Protein AF-A0A8J8K7Q1-F1 (afdb_monomer_lite)

Organism: NCBI:txid2735899

InterPro domains:
  IPR003367 Thrombospondin, type 3-like repeat [PF02412] (39-59)
  IPR003367 Thrombospondin, type 3-like repeat [PF02412] (100-116)
  IPR028974 TSP type-3 repeat [G3DSA:4.10.1080.10] (15-151)
  IPR028974 TSP type-3 repeat [SSF103647] (37-116)

Sequence (321 aa):
MKTHLSLLFLFTLIFCNSQQITDKDALKNCRKEFNKKTCLSDKDEDGVLHYLDQCPYDAGPIENNGCPWPDTDGDFLIDKDDACPIVAGPLENNGCPWPDTDNDGILDKDDACPTVVGLKDNNGCPDPRIKCLEITKSDSISFKNFKLKNNNLSKNYEGLADLIVQKISEEKDFGLIYIELFETEPSCYYQPSGSVLQCRSTLKSNKYDFLISKLFSKYTFENLKNNVLLPITTSKFNLASEEKMNNYLDMSKEQYIYFIKNYEGYKIQIKGSKTNKSSKSLKLNASFVEENPYDVILDLNNKKYNYKFVNNQWKLVITEK

Secondary structure (DSSP, 8-state):
---------------------S-HHHHHHHHHHS-HHHHTS-SSSSSS-TTT-SSTTS---GGGTTPPPP-SS-SSS-TTT-SSTTS---GGGTTPPPP-SS-SSS-TTT-SSTTS---GGGTTPPPHHHHHHHHHHHHHHHHHHHHHHTTTHHHHHHHHHHHHHHHHHH--S-SEEEEE----PPS-B--TTSS--B----HHHHHHHHHHHHHT-HHHHHHHHHHH-S-EEES------HHHHHHHH---HHHHHHHHHTEETTEEEE--S-------EEEEEEEEGGG-TTEEEEEETTEEEEEEEETTEEEE-----

Foldseek 3Di:
DDDDDDDDDDDDDPPPPPPDDPDPVLLVVVVVPDPNVQQQDQQCPQPAGNSQAPCSNDADHVVVSRHHADQQCPQPQGPVQAPCSNAADHVVVRRDHFDQQCPLPQGPVQAPCSPAADDPVRSRDHDLVVVLVVLAVVLLVLLVVVCVVCVPLLVLLLQVLVVVLVVVVPDDQAQEAEEEDDQDDAFWDDDPVPDHTDGDHCNLRLLSLLLCCSNCFPSSVVSNQVRVQHKYKYDQADQDDPVVCCSRNVHDPVRSVVQVVQADPRMRIDHGRDDDDHPDYFYWYWDADVSDSQWIWIATPNFTWTWGQDPSHTDTDDDDD

pLDDT: mean 87.49, std 15.04, range [36.56, 97.94]

Structure (mmCIF, N/CA/C/O backbone):
data_AF-A0A8J8K7Q1-F1
#
_entry.id   AF-A0A8J8K7Q1-F1
#
loop_
_atom_site.group_PDB
_atom_site.id
_atom_site.type_symbol
_atom_site.label_atom_id
_atom_site.label_alt_id
_atom_site.label_comp_id
_atom_site.label_asym_id
_atom_site.label_entity_id
_atom_site.label_seq_id
_atom_site.pdbx_PDB_ins_code
_atom_site.Cartn_x
_atom_site.Cartn_y
_atom_site.Cartn_z
_atom_site.occupancy
_atom_site.B_iso_or_equiv
_atom_site.auth_seq_id
_atom_site.auth_comp_id
_atom_site.auth_asym_id
_atom_site.auth_atom_id
_atom_site.pdbx_PDB_model_num
ATOM 1 N N . MET A 1 1 ? 95.261 -30.400 -85.394 1.00 36.56 1 MET A N 1
ATOM 2 C CA . MET A 1 1 ? 94.353 -30.353 -86.567 1.00 36.56 1 MET A CA 1
ATOM 3 C C . MET A 1 1 ? 92.936 -30.252 -86.020 1.00 36.56 1 MET A C 1
ATOM 5 O O . MET A 1 1 ? 92.588 -31.100 -85.219 1.00 36.56 1 MET A O 1
ATOM 9 N N . LYS A 1 2 ? 92.267 -29.089 -86.120 1.00 39.56 2 LYS A N 1
ATOM 10 C CA . LYS A 1 2 ? 91.250 -28.766 -87.157 1.00 39.56 2 LYS A CA 1
ATOM 11 C C . LYS A 1 2 ? 90.173 -29.877 -87.219 1.00 39.56 2 LYS A C 1
ATOM 13 O O . LYS A 1 2 ? 90.546 -31.012 -87.460 1.00 39.56 2 LYS A O 1
ATOM 18 N N . THR A 1 3 ? 88.869 -29.652 -87.020 1.00 41.19 3 THR A N 1
ATOM 19 C CA . THR A 1 3 ? 88.041 -28.486 -87.387 1.00 41.19 3 THR A CA 1
ATOM 20 C C . THR A 1 3 ? 86.569 -28.700 -86.977 1.00 41.19 3 THR A C 1
ATOM 22 O O . THR A 1 3 ? 86.115 -29.833 -87.053 1.00 41.19 3 THR A O 1
ATOM 25 N N . HIS A 1 4 ? 85.861 -27.581 -86.725 1.00 44.09 4 HIS A N 1
ATOM 26 C CA . HIS A 1 4 ? 84.418 -27.290 -86.944 1.00 44.09 4 HIS A CA 1
ATOM 27 C C . HIS A 1 4 ? 83.335 -28.079 -86.179 1.00 44.09 4 HIS A C 1
ATOM 29 O O . HIS A 1 4 ? 83.511 -29.247 -85.889 1.00 44.09 4 HIS A O 1
ATOM 35 N N . LEU A 1 5 ? 82.115 -27.588 -85.931 1.00 42.06 5 LEU A N 1
ATOM 36 C CA . LEU A 1 5 ? 81.412 -26.288 -85.883 1.00 42.06 5 LEU A CA 1
ATOM 37 C C . LEU A 1 5 ? 79.930 -26.678 -85.652 1.00 42.06 5 LEU A C 1
ATOM 39 O O . LEU A 1 5 ? 79.515 -27.714 -86.164 1.00 42.06 5 LEU A O 1
ATOM 43 N N . SER A 1 6 ? 79.142 -25.801 -85.015 1.00 41.97 6 SER A N 1
ATOM 44 C CA . SER A 1 6 ? 77.660 -25.791 -84.998 1.00 41.97 6 SER A CA 1
ATOM 45 C C . SER A 1 6 ? 76.951 -26.833 -84.117 1.00 41.97 6 SER A C 1
ATOM 47 O O . SER A 1 6 ? 77.378 -27.969 -84.021 1.00 41.97 6 SER A O 1
ATOM 49 N N . LEU A 1 7 ? 75.811 -26.563 -83.478 1.00 41.03 7 LEU A N 1
ATOM 50 C CA . LEU A 1 7 ? 75.042 -25.342 -83.227 1.00 41.03 7 LEU A CA 1
ATOM 51 C C . LEU A 1 7 ? 74.084 -25.687 -82.065 1.00 41.03 7 LEU A C 1
ATOM 53 O O . LEU A 1 7 ? 73.554 -26.795 -82.014 1.00 41.03 7 LEU A O 1
ATOM 57 N N . LEU A 1 8 ? 73.877 -24.743 -81.150 1.00 48.22 8 LEU A N 1
ATOM 58 C CA . LEU A 1 8 ? 72.920 -24.786 -80.041 1.00 48.22 8 LEU A CA 1
ATOM 59 C C . LEU A 1 8 ? 71.496 -25.115 -80.540 1.00 48.22 8 LEU A C 1
ATOM 61 O O . LEU A 1 8 ? 70.954 -24.373 -81.356 1.00 48.22 8 LEU A O 1
ATOM 65 N N . PHE A 1 9 ? 70.872 -26.173 -80.019 1.00 47.22 9 PHE A N 1
ATOM 66 C CA . PHE A 1 9 ? 69.447 -26.467 -80.217 1.00 47.22 9 PHE A CA 1
ATOM 67 C C . PHE A 1 9 ? 68.867 -27.085 -78.940 1.00 47.22 9 PHE A C 1
ATOM 69 O O . PHE A 1 9 ? 68.842 -28.301 -78.788 1.00 47.22 9 PHE A O 1
ATOM 76 N N . LEU A 1 10 ? 68.425 -26.245 -78.000 1.00 52.19 10 LEU A N 1
ATOM 77 C CA . LEU A 1 10 ? 67.413 -26.620 -77.009 1.00 52.19 10 LEU A CA 1
ATOM 78 C C . LEU A 1 10 ? 66.885 -25.353 -76.324 1.00 52.19 10 LEU A C 1
ATOM 80 O O . LEU A 1 10 ? 67.548 -24.819 -75.450 1.00 52.19 10 LEU A O 1
ATOM 84 N N . PHE A 1 11 ? 65.736 -24.846 -76.770 1.00 48.22 11 PHE A N 1
ATOM 85 C CA . PHE A 1 11 ? 64.691 -24.248 -75.924 1.00 48.22 11 PHE A CA 1
ATOM 86 C C . PHE A 1 11 ? 63.491 -23.932 -76.823 1.00 48.22 11 PHE A C 1
ATOM 88 O O 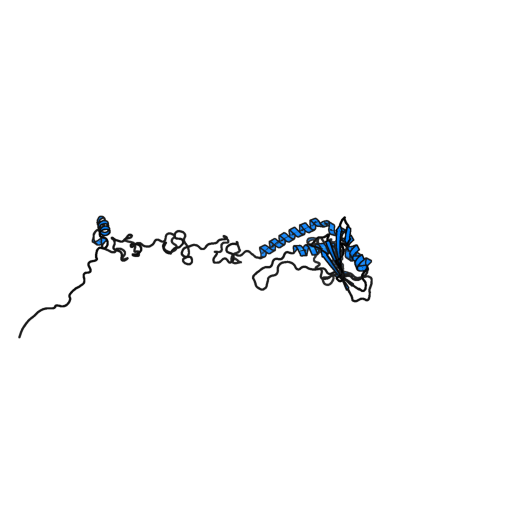. PHE A 1 11 ? 63.313 -22.838 -77.353 1.00 48.22 11 PHE A O 1
ATOM 95 N N . THR A 1 12 ? 62.702 -24.970 -77.071 1.00 50.72 12 THR A N 1
ATOM 96 C CA . THR A 1 12 ? 61.401 -24.889 -77.724 1.00 50.72 12 THR A CA 1
ATOM 97 C C . THR A 1 12 ? 60.341 -24.397 -76.741 1.00 50.72 12 THR A C 1
ATOM 99 O O . THR A 1 12 ? 60.243 -24.919 -75.635 1.00 50.72 12 THR A O 1
ATOM 102 N N . LEU A 1 13 ? 59.496 -23.490 -77.244 1.00 46.16 13 LEU A N 1
ATOM 103 C CA . LEU A 1 13 ? 58.108 -23.233 -76.837 1.00 46.16 13 LEU A CA 1
ATOM 104 C C . LEU A 1 13 ? 57.900 -22.428 -75.543 1.00 46.16 13 LEU A C 1
ATOM 106 O O . LEU A 1 13 ? 57.413 -22.923 -74.532 1.00 46.16 13 LEU A O 1
ATOM 110 N N . ILE A 1 14 ? 58.140 -21.118 -75.651 1.00 53.28 14 ILE A N 1
ATOM 111 C CA . ILE A 1 14 ? 57.355 -20.126 -74.907 1.00 53.28 14 ILE A CA 1
ATOM 112 C C . ILE A 1 14 ? 55.913 -20.239 -75.423 1.00 53.28 14 ILE A C 1
ATOM 114 O O . ILE A 1 14 ? 55.629 -19.883 -76.568 1.00 53.28 14 ILE A O 1
ATOM 118 N N . PHE A 1 15 ? 55.014 -20.770 -74.594 1.00 42.72 15 PHE A N 1
ATOM 119 C CA . PHE A 1 15 ? 53.573 -20.670 -74.801 1.00 42.72 15 PHE A CA 1
ATOM 120 C C . PHE A 1 15 ? 53.192 -19.187 -74.823 1.00 42.72 15 PHE A C 1
ATOM 122 O O . PHE A 1 15 ? 53.088 -18.536 -73.787 1.00 42.72 15 PHE A O 1
ATOM 129 N N . CYS A 1 16 ? 52.994 -18.635 -76.017 1.00 40.19 16 CYS A N 1
ATOM 130 C CA . CYS A 1 16 ? 52.274 -17.384 -76.175 1.00 40.19 16 CYS A CA 1
ATOM 131 C C . CYS A 1 16 ? 50.785 -17.726 -76.025 1.00 40.19 16 CYS A C 1
ATOM 133 O O . CYS A 1 16 ? 50.129 -18.101 -76.996 1.00 40.19 16 CYS A O 1
ATOM 135 N N . ASN A 1 17 ? 50.262 -17.685 -74.795 1.00 42.88 17 ASN A N 1
ATOM 136 C CA . ASN A 1 17 ? 48.819 -17.710 -74.577 1.00 42.88 17 ASN A CA 1
ATOM 137 C C . ASN A 1 17 ? 48.252 -16.411 -75.161 1.00 42.88 17 ASN A C 1
ATOM 139 O O . ASN A 1 17 ? 48.297 -15.356 -74.535 1.00 42.88 17 ASN A O 1
ATOM 143 N N . SER A 1 18 ? 47.760 -16.478 -76.397 1.00 52.19 18 SER A N 1
ATOM 144 C CA . SER A 1 18 ? 46.894 -15.443 -76.950 1.00 52.19 18 SER A CA 1
ATOM 145 C C . SER A 1 18 ? 45.673 -15.342 -76.038 1.00 52.19 18 SER A C 1
ATOM 147 O O . SER A 1 18 ? 44.879 -16.279 -76.008 1.00 52.19 18 SER A O 1
ATOM 149 N N . GLN A 1 19 ? 45.514 -14.233 -75.307 1.00 60.72 19 GLN A N 1
ATOM 150 C CA . GLN A 1 19 ? 44.284 -13.941 -74.565 1.00 60.72 19 GLN A CA 1
ATOM 151 C C . GLN A 1 19 ? 43.102 -14.057 -75.536 1.00 60.72 19 GLN A C 1
ATOM 153 O O . GLN A 1 19 ? 42.986 -13.298 -76.503 1.00 60.72 19 GLN A O 1
ATOM 158 N N . GLN A 1 20 ? 42.273 -15.081 -75.345 1.00 70.44 20 GLN A N 1
ATOM 159 C CA . GLN A 1 20 ? 41.091 -15.294 -76.163 1.00 70.44 20 GLN A CA 1
ATOM 160 C C . GLN A 1 20 ? 40.073 -14.214 -75.790 1.00 70.44 20 GLN A C 1
ATOM 162 O O . GLN A 1 20 ? 39.694 -14.099 -74.632 1.00 70.44 20 GLN A O 1
ATOM 167 N N . ILE A 1 21 ? 39.656 -13.403 -76.766 1.00 80.00 21 ILE A N 1
ATOM 168 C CA . ILE A 1 21 ? 38.605 -12.395 -76.571 1.00 80.00 21 ILE A CA 1
ATOM 169 C C . ILE A 1 21 ? 37.314 -13.138 -76.215 1.00 80.00 21 ILE A C 1
ATOM 171 O O . ILE A 1 21 ? 36.799 -13.893 -77.046 1.00 80.00 21 ILE A O 1
ATOM 175 N N . THR A 1 22 ? 36.832 -12.938 -74.992 1.00 80.62 22 THR A N 1
ATOM 176 C CA . THR A 1 22 ? 35.667 -13.632 -74.428 1.00 80.62 22 THR A CA 1
ATOM 177 C C . THR A 1 22 ? 34.355 -12.986 -74.870 1.00 80.62 22 THR A C 1
ATOM 179 O O . THR A 1 22 ? 33.425 -13.710 -75.214 1.00 80.62 22 THR A O 1
ATOM 182 N N . ASP A 1 23 ? 34.316 -11.654 -74.990 1.00 88.69 23 ASP A N 1
ATOM 183 C CA . ASP A 1 23 ? 33.169 -10.899 -75.510 1.00 88.69 23 ASP A CA 1
ATOM 184 C C . ASP A 1 23 ? 33.585 -9.988 -76.682 1.00 88.69 23 ASP A C 1
ATOM 186 O O . ASP A 1 23 ? 34.208 -8.932 -76.529 1.00 88.69 23 ASP A O 1
ATOM 190 N N . LYS A 1 24 ? 33.262 -10.422 -77.907 1.00 91.88 24 LYS A N 1
ATOM 191 C CA . LYS A 1 24 ? 33.609 -9.683 -79.132 1.00 91.88 24 LYS A CA 1
ATOM 192 C C . LYS A 1 24 ? 32.773 -8.417 -79.313 1.00 91.88 24 LYS A C 1
ATOM 194 O O . LYS A 1 24 ? 33.260 -7.482 -79.956 1.00 91.88 24 LYS A O 1
ATOM 199 N N . ASP A 1 25 ? 31.552 -8.383 -78.787 1.00 93.75 25 ASP A N 1
ATOM 200 C CA . ASP A 1 25 ? 30.635 -7.260 -78.958 1.00 93.75 25 ASP A CA 1
ATOM 201 C C . ASP A 1 25 ? 30.956 -6.141 -77.964 1.00 93.75 25 ASP A C 1
ATOM 203 O O . ASP A 1 25 ? 31.061 -4.983 -78.382 1.00 93.75 25 ASP A O 1
ATOM 207 N N . ALA A 1 26 ? 31.252 -6.476 -76.703 1.00 92.12 26 ALA A N 1
ATOM 208 C CA . ALA A 1 26 ? 31.777 -5.531 -75.716 1.00 92.12 26 ALA A CA 1
ATOM 209 C C . ALA A 1 26 ? 33.087 -4.889 -76.204 1.00 92.12 26 ALA A C 1
ATOM 211 O O . ALA A 1 26 ? 33.213 -3.662 -76.236 1.00 92.12 26 ALA A O 1
ATOM 212 N N . LEU A 1 27 ? 34.023 -5.690 -76.736 1.00 93.50 27 LEU A N 1
ATOM 213 C CA . LEU A 1 27 ? 35.268 -5.162 -77.303 1.00 93.50 27 LEU A CA 1
ATOM 214 C C . LEU A 1 27 ? 35.014 -4.257 -78.518 1.00 93.50 27 LEU A C 1
ATOM 216 O O . LEU A 1 27 ? 35.694 -3.243 -78.696 1.00 93.50 27 LEU A O 1
ATOM 220 N N . LYS A 1 28 ? 34.050 -4.603 -79.381 1.00 94.88 28 LYS A N 1
ATOM 221 C CA . LYS A 1 28 ? 33.661 -3.760 -80.520 1.00 94.88 28 LYS A CA 1
ATOM 222 C C . LYS A 1 28 ? 33.069 -2.430 -80.049 1.00 94.88 28 LYS A C 1
ATOM 224 O O . LYS A 1 28 ? 33.349 -1.415 -80.684 1.00 94.88 28 LYS A O 1
ATOM 229 N N . ASN A 1 29 ? 32.283 -2.431 -78.974 1.00 94.12 29 ASN A N 1
ATOM 230 C CA . ASN A 1 29 ? 31.696 -1.227 -78.392 1.00 94.12 29 ASN A CA 1
ATOM 231 C C . ASN A 1 29 ? 32.754 -0.343 -77.725 1.00 94.12 29 ASN A C 1
ATOM 233 O O . ASN A 1 29 ? 32.846 0.819 -78.104 1.00 94.12 29 ASN A O 1
ATOM 237 N N . CYS A 1 30 ? 33.628 -0.893 -76.875 1.00 93.88 30 CYS A N 1
ATOM 238 C CA . CYS A 1 30 ? 34.752 -0.147 -76.294 1.00 93.88 30 CYS A CA 1
ATOM 239 C C . CYS A 1 30 ? 35.606 0.528 -77.380 1.00 93.88 30 CYS A C 1
ATOM 241 O O . CYS A 1 30 ? 35.967 1.699 -77.282 1.00 93.88 30 CYS A O 1
ATOM 243 N N . ARG A 1 31 ? 35.863 -0.178 -78.492 1.00 94.94 31 ARG A N 1
ATOM 244 C CA . ARG A 1 31 ? 36.655 0.344 -79.617 1.00 94.94 31 ARG A CA 1
ATOM 245 C C . ARG A 1 31 ? 36.009 1.491 -80.401 1.00 94.94 31 ARG A C 1
ATOM 247 O O . ARG A 1 31 ? 36.674 2.047 -81.276 1.00 94.94 31 ARG A O 1
ATOM 254 N N . LYS A 1 32 ? 34.737 1.822 -80.147 1.00 96.38 32 LYS A N 1
ATOM 255 C CA . LYS A 1 32 ? 34.104 3.032 -80.697 1.00 96.38 32 LYS A CA 1
ATOM 256 C C . LYS A 1 32 ? 34.622 4.295 -80.009 1.00 96.38 32 LYS A C 1
ATOM 258 O O . LYS A 1 32 ? 34.660 5.339 -80.650 1.00 96.38 32 LYS A O 1
ATOM 263 N N . GLU A 1 33 ? 35.038 4.181 -78.751 1.00 95.44 33 GLU A N 1
ATOM 264 C CA . GLU A 1 33 ? 35.425 5.312 -77.902 1.00 95.44 33 GLU A CA 1
ATOM 265 C C . GLU A 1 33 ? 36.923 5.296 -77.563 1.00 95.44 33 GLU A C 1
ATOM 267 O O . GLU A 1 33 ? 37.564 6.344 -77.512 1.00 95.44 33 GLU A O 1
ATOM 272 N N . PHE A 1 34 ? 37.525 4.108 -77.436 1.00 95.44 34 PHE A N 1
ATOM 273 C CA . PHE A 1 34 ? 38.925 3.925 -77.054 1.00 95.44 34 PHE A CA 1
ATOM 274 C C . PHE A 1 34 ? 39.721 3.114 -78.089 1.00 95.44 34 PHE A C 1
ATOM 276 O O . PHE A 1 34 ? 39.185 2.381 -78.921 1.00 95.44 34 PHE A O 1
ATOM 283 N N . ASN A 1 35 ? 41.054 3.220 -78.063 1.00 95.56 35 ASN A N 1
ATOM 284 C CA . ASN A 1 35 ? 41.905 2.409 -78.940 1.00 95.56 35 ASN A CA 1
ATOM 285 C C . ASN A 1 35 ? 42.004 0.949 -78.439 1.00 95.56 35 ASN A C 1
ATOM 287 O O . ASN A 1 35 ? 41.754 0.650 -77.273 1.00 95.56 35 ASN A O 1
ATOM 291 N N . LYS A 1 36 ? 42.433 0.022 -79.312 1.00 93.38 36 LYS A N 1
ATOM 292 C CA . LYS A 1 36 ? 42.533 -1.414 -78.977 1.00 93.38 36 LYS A CA 1
ATOM 293 C C . LYS A 1 36 ? 43.433 -1.695 -77.763 1.00 93.38 36 LYS A C 1
ATOM 295 O O . LYS A 1 36 ? 43.141 -2.625 -77.023 1.00 93.38 36 LYS A O 1
ATOM 300 N N . LYS A 1 37 ? 44.519 -0.935 -77.573 1.00 95.06 37 LYS A N 1
ATOM 301 C CA . LYS A 1 37 ? 45.435 -1.118 -76.437 1.00 95.06 37 LYS A CA 1
ATOM 302 C C . LYS A 1 37 ? 44.750 -0.745 -75.123 1.00 95.06 37 LYS A C 1
ATOM 304 O O . LYS A 1 37 ? 44.904 -1.485 -74.169 1.00 95.06 37 LYS A O 1
ATOM 309 N N . THR A 1 38 ? 43.993 0.353 -75.099 1.00 94.19 38 THR A N 1
ATOM 310 C CA . THR A 1 38 ? 43.205 0.770 -73.931 1.00 94.19 38 THR A CA 1
ATOM 311 C C . THR A 1 38 ? 42.107 -0.241 -73.617 1.00 94.19 38 THR A C 1
ATOM 313 O O . THR A 1 38 ? 42.012 -0.688 -72.489 1.00 94.19 38 THR A O 1
ATOM 316 N N . CYS A 1 39 ? 41.336 -0.683 -74.614 1.00 94.81 39 CYS A N 1
ATOM 317 C CA . CYS A 1 39 ? 40.295 -1.685 -74.374 1.00 94.81 39 CYS A CA 1
ATOM 318 C C . CYS A 1 39 ? 40.848 -3.009 -73.830 1.00 94.81 39 CYS A C 1
ATOM 320 O O . CYS A 1 39 ? 40.165 -3.677 -73.076 1.00 94.81 39 CYS A O 1
ATOM 322 N N . LEU A 1 40 ? 42.063 -3.405 -74.218 1.00 95.00 40 LEU A N 1
ATOM 323 C CA . LEU A 1 40 ? 42.708 -4.635 -73.744 1.00 95.00 40 LEU A CA 1
ATOM 324 C C . LEU A 1 40 ? 43.658 -4.408 -72.556 1.00 95.00 40 LEU A C 1
ATOM 326 O O . LEU A 1 40 ? 44.381 -5.332 -72.194 1.00 95.00 40 LEU A O 1
ATOM 330 N N . SER A 1 41 ? 43.719 -3.196 -71.999 1.00 95.31 41 SER A N 1
ATOM 331 C CA . SER A 1 41 ? 44.418 -2.957 -70.735 1.00 95.31 41 SER A CA 1
ATOM 332 C C . SER A 1 41 ? 43.484 -3.215 -69.561 1.00 95.31 41 SER A C 1
ATOM 334 O O . SER A 1 41 ? 42.274 -3.158 -69.725 1.00 95.31 41 SER A O 1
ATOM 336 N N . ASP A 1 42 ? 44.065 -3.454 -68.401 1.00 96.12 42 ASP A N 1
ATOM 337 C CA . ASP A 1 42 ? 43.430 -3.364 -67.089 1.00 96.12 42 ASP A CA 1
ATOM 338 C C . ASP A 1 42 ? 43.960 -2.058 -66.470 1.00 96.12 42 ASP A C 1
ATOM 340 O O . ASP A 1 42 ? 45.165 -1.793 -66.562 1.00 96.12 42 ASP A O 1
ATOM 344 N N . LYS A 1 43 ? 43.069 -1.150 -66.067 1.00 96.38 43 LYS A N 1
ATOM 345 C CA . LYS A 1 43 ? 43.414 0.266 -65.841 1.00 96.38 43 LYS A CA 1
ATOM 346 C C . LYS A 1 43 ? 43.615 0.614 -64.378 1.00 96.38 43 LYS A C 1
ATOM 348 O O . LYS A 1 43 ? 44.488 1.435 -64.093 1.00 96.38 43 LYS A O 1
ATOM 353 N N . ASP A 1 44 ? 42.819 0.017 -63.519 1.00 96.56 44 ASP A N 1
ATOM 354 C CA . ASP A 1 44 ? 42.852 0.093 -62.062 1.00 96.56 44 ASP A CA 1
ATOM 355 C C . ASP A 1 44 ? 43.423 -1.182 -61.424 1.00 96.56 44 ASP A C 1
ATOM 357 O O . ASP A 1 44 ? 43.604 -1.219 -60.209 1.00 96.56 44 ASP A O 1
ATOM 361 N N . GLU A 1 45 ? 43.835 -2.153 -62.246 1.00 97.25 45 GLU A N 1
ATOM 362 C CA . GLU A 1 45 ? 44.568 -3.355 -61.844 1.00 97.25 45 GLU A CA 1
ATOM 363 C C . GLU A 1 45 ? 43.725 -4.314 -60.983 1.00 97.25 45 GLU A C 1
ATOM 365 O O . GLU A 1 45 ? 44.261 -5.024 -60.125 1.00 97.25 45 GLU A O 1
ATOM 370 N N . ASP A 1 46 ? 42.411 -4.363 -61.222 1.00 96.75 46 ASP A N 1
ATOM 371 C CA . ASP A 1 46 ? 41.461 -5.200 -60.480 1.00 96.75 46 ASP A CA 1
ATOM 372 C C . ASP A 1 46 ? 41.258 -6.613 -61.076 1.00 96.75 46 ASP A C 1
ATOM 374 O O . ASP A 1 46 ? 40.619 -7.486 -60.477 1.00 96.75 46 ASP A O 1
ATOM 378 N N . GLY A 1 47 ? 41.879 -6.884 -62.230 1.00 95.44 47 GLY A N 1
ATOM 379 C CA . GLY A 1 47 ? 41.795 -8.155 -62.944 1.00 95.44 47 GLY A CA 1
ATOM 380 C C . GLY A 1 47 ? 40.672 -8.232 -63.984 1.00 95.44 47 GLY A C 1
ATOM 381 O O . GLY A 1 47 ? 40.562 -9.259 -64.669 1.00 95.44 47 GLY A O 1
ATOM 382 N N . VAL A 1 48 ? 39.874 -7.175 -64.156 1.00 95.69 48 VAL A N 1
ATOM 383 C CA . VAL A 1 48 ? 38.875 -7.009 -65.213 1.00 95.69 48 VAL A CA 1
ATOM 384 C C . VAL A 1 48 ? 39.464 -6.134 -66.323 1.00 95.69 48 VAL A C 1
ATOM 386 O O . VAL A 1 48 ? 40.030 -5.068 -66.127 1.00 95.69 48 VAL A O 1
ATOM 389 N N . LEU A 1 49 ? 39.389 -6.606 -67.570 1.00 96.06 49 LEU A N 1
ATOM 390 C CA . LEU A 1 49 ? 39.885 -5.808 -68.694 1.00 96.06 49 LEU A CA 1
ATOM 391 C C . LEU A 1 49 ? 38.962 -4.607 -68.922 1.00 96.06 49 LEU A C 1
ATOM 393 O O . LEU A 1 49 ? 37.750 -4.772 -68.926 1.00 96.06 49 LEU A O 1
ATOM 397 N N . HIS A 1 50 ? 39.526 -3.453 -69.278 1.00 96.12 50 HIS A N 1
ATOM 398 C CA . HIS A 1 50 ? 38.829 -2.173 -69.483 1.00 96.12 50 HIS A CA 1
ATOM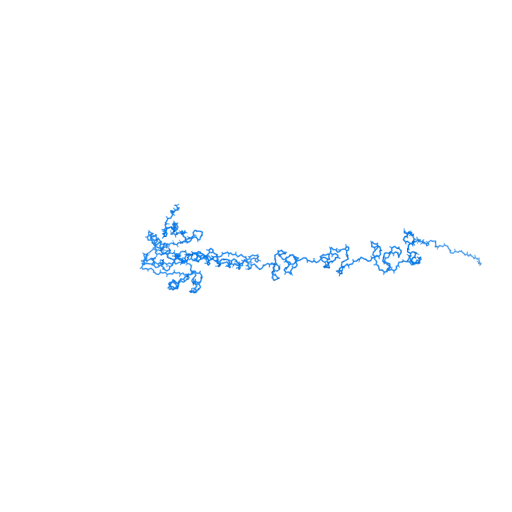 399 C C . HIS A 1 50 ? 37.591 -2.242 -70.398 1.00 96.12 50 HIS A C 1
ATOM 401 O O . HIS A 1 50 ? 36.721 -1.386 -70.331 1.00 96.12 50 HIS A O 1
ATOM 407 N N . TYR A 1 51 ? 37.507 -3.221 -71.309 1.00 95.31 51 TYR A N 1
ATOM 408 C CA . TYR A 1 51 ? 36.329 -3.411 -72.170 1.00 95.31 51 TYR A CA 1
ATOM 409 C C . TYR A 1 51 ? 35.194 -4.246 -71.552 1.00 95.31 51 TYR A C 1
ATOM 411 O O . TYR A 1 51 ? 34.114 -4.303 -72.140 1.00 95.31 51 TYR A O 1
ATOM 419 N N . LEU A 1 52 ? 35.464 -4.942 -70.449 1.00 95.75 52 LEU A N 1
ATOM 420 C CA . LEU A 1 52 ? 34.525 -5.739 -69.650 1.00 95.75 52 LEU A CA 1
ATOM 421 C C . LEU A 1 52 ? 34.180 -5.061 -68.320 1.00 95.75 52 LEU A C 1
ATOM 423 O O . LEU A 1 52 ? 33.195 -5.436 -67.691 1.00 95.75 52 LEU A O 1
ATOM 427 N N . ASP A 1 53 ? 34.994 -4.094 -67.921 1.00 96.44 53 ASP A N 1
ATOM 428 C CA . ASP A 1 53 ? 34.881 -3.348 -66.683 1.00 96.44 53 ASP A CA 1
ATOM 429 C C . ASP A 1 53 ? 33.819 -2.244 -66.785 1.00 96.44 53 ASP A C 1
ATOM 431 O O . ASP A 1 53 ? 33.777 -1.479 -67.756 1.00 96.44 53 ASP A O 1
ATOM 435 N N . GLN A 1 54 ? 32.925 -2.187 -65.802 1.00 96.44 54 GLN A N 1
ATOM 436 C CA . GLN A 1 54 ? 31.898 -1.155 -65.694 1.00 96.44 54 GLN A CA 1
ATOM 437 C C . GLN A 1 54 ? 32.410 0.120 -65.012 1.00 96.44 54 GLN A C 1
ATOM 439 O O . GLN A 1 54 ? 31.831 1.186 -65.241 1.00 96.44 54 GLN A O 1
ATOM 444 N N . CYS A 1 55 ? 33.501 0.037 -64.251 1.00 96.75 55 CYS A N 1
ATOM 445 C CA . CYS A 1 55 ? 34.142 1.145 -63.556 1.00 96.75 55 CYS A CA 1
ATOM 446 C C . CYS A 1 55 ? 35.648 1.173 -63.850 1.00 96.75 55 CYS A C 1
ATOM 448 O O . CYS A 1 55 ? 36.437 1.031 -62.932 1.00 96.75 55 CYS A O 1
ATOM 450 N N . PRO A 1 56 ? 36.077 1.481 -65.092 1.00 95.62 56 PRO A N 1
ATOM 451 C CA . PRO A 1 56 ? 37.443 1.204 -65.554 1.00 95.62 56 PRO A CA 1
ATOM 452 C C . PRO A 1 56 ? 38.574 2.052 -64.953 1.00 95.62 56 PRO A C 1
ATOM 454 O O . PRO A 1 56 ? 39.641 2.179 -65.565 1.00 95.62 56 PRO A O 1
ATOM 457 N N . TYR A 1 57 ? 38.297 2.768 -63.872 1.00 96.19 57 TYR A N 1
ATOM 458 C CA . TYR A 1 57 ? 39.220 3.634 -63.152 1.00 96.19 57 TYR A CA 1
ATOM 459 C C . TYR A 1 57 ? 39.078 3.494 -61.626 1.00 96.19 57 TYR A C 1
ATOM 461 O O . TYR A 1 57 ? 39.814 4.177 -60.912 1.00 96.19 57 TYR A O 1
ATOM 469 N N . ASP A 1 58 ? 38.161 2.655 -61.140 1.00 96.75 58 ASP A N 1
ATOM 470 C CA . ASP A 1 58 ? 37.850 2.451 -59.729 1.00 96.75 58 ASP A CA 1
ATOM 471 C C . ASP A 1 58 ? 37.816 0.942 -59.466 1.00 96.75 58 ASP A C 1
ATOM 473 O O . ASP A 1 58 ? 36.823 0.293 -59.768 1.00 96.75 58 ASP A O 1
ATOM 477 N N . ALA A 1 59 ? 38.877 0.403 -58.862 1.00 96.94 59 ALA A N 1
ATOM 478 C CA . ALA A 1 59 ? 39.040 -1.040 -58.697 1.00 96.94 59 ALA A CA 1
ATOM 479 C C . ALA A 1 59 ? 37.845 -1.716 -58.001 1.00 96.94 59 ALA A C 1
ATOM 481 O O . ALA A 1 59 ? 37.428 -1.304 -56.908 1.00 96.94 59 ALA A O 1
ATOM 482 N N . GLY A 1 60 ? 37.370 -2.825 -58.572 1.00 95.50 60 GLY A N 1
ATOM 483 C CA . GLY A 1 60 ? 36.267 -3.602 -58.025 1.00 95.50 60 GLY A CA 1
ATOM 484 C C . GLY A 1 60 ? 36.408 -5.116 -58.196 1.00 95.50 60 GLY A C 1
ATOM 485 O O . GLY A 1 60 ? 37.234 -5.623 -58.947 1.00 95.50 60 GLY A O 1
ATOM 486 N N . PRO A 1 61 ? 35.613 -5.910 -57.464 1.00 95.12 61 PRO A N 1
ATOM 487 C CA . PRO A 1 61 ? 35.599 -7.352 -57.655 1.00 95.12 61 PRO A CA 1
ATOM 488 C C . PRO A 1 61 ? 35.030 -7.740 -59.028 1.00 95.12 61 PRO A C 1
ATOM 490 O O . PRO A 1 61 ? 34.086 -7.126 -59.534 1.00 95.12 61 PRO A O 1
ATOM 493 N N . ILE A 1 62 ? 35.524 -8.854 -59.578 1.00 94.50 62 ILE A N 1
ATOM 494 C CA . ILE A 1 62 ? 34.994 -9.471 -60.807 1.00 94.50 62 ILE A CA 1
ATOM 495 C C . ILE A 1 62 ? 33.489 -9.751 -60.661 1.00 94.50 62 ILE A C 1
ATOM 497 O O . ILE A 1 62 ? 32.727 -9.587 -61.612 1.00 94.50 62 ILE A O 1
ATOM 501 N N . GLU A 1 63 ? 33.043 -10.128 -59.458 1.00 94.56 63 GLU A N 1
ATOM 502 C CA . GLU A 1 63 ? 31.637 -10.377 -59.133 1.00 94.56 63 GLU A CA 1
ATOM 503 C C . GLU A 1 63 ? 30.739 -9.140 -59.305 1.00 94.56 63 GLU A C 1
ATOM 505 O O . GLU A 1 63 ? 29.537 -9.302 -59.511 1.00 94.56 63 GLU A O 1
ATOM 510 N N . ASN A 1 64 ? 31.307 -7.928 -59.259 1.00 95.06 64 ASN A N 1
ATOM 511 C CA . ASN A 1 64 ? 30.611 -6.662 -59.505 1.00 95.06 64 ASN A CA 1
ATOM 512 C C . ASN A 1 64 ? 31.077 -5.976 -60.802 1.00 95.06 64 ASN A C 1
ATOM 514 O O . ASN A 1 64 ? 31.007 -4.758 -60.931 1.00 95.06 64 ASN A O 1
ATOM 518 N N . ASN A 1 65 ? 31.560 -6.760 -61.772 1.00 95.12 65 ASN A N 1
ATOM 519 C CA . ASN A 1 65 ? 32.021 -6.281 -63.079 1.00 95.12 65 ASN A CA 1
ATOM 520 C C . ASN A 1 65 ? 33.083 -5.168 -63.000 1.00 95.12 65 ASN A C 1
ATOM 522 O O . ASN A 1 65 ? 33.021 -4.227 -63.788 1.00 95.12 65 ASN A O 1
ATOM 526 N N . GLY A 1 66 ? 34.017 -5.272 -62.053 1.00 95.81 66 GLY A N 1
ATOM 527 C CA . GLY A 1 66 ? 35.099 -4.298 -61.871 1.00 95.81 66 GLY A CA 1
ATOM 528 C C . GLY A 1 66 ? 34.689 -3.019 -61.137 1.00 95.81 66 GLY A C 1
ATOM 529 O O . GLY A 1 66 ? 35.489 -2.127 -60.930 1.00 95.81 66 GLY A O 1
ATOM 530 N N . CYS A 1 67 ? 33.448 -2.923 -60.649 1.00 96.56 67 CYS A N 1
ATOM 531 C CA . CYS A 1 67 ? 33.020 -1.787 -59.832 1.00 96.56 67 CYS A CA 1
ATOM 532 C C . CYS A 1 67 ? 33.153 -2.051 -58.328 1.00 96.56 67 CYS A C 1
ATOM 534 O O . CYS A 1 67 ? 32.805 -3.146 -57.872 1.00 96.56 67 CYS A O 1
ATOM 536 N N . PRO A 1 68 ? 33.538 -1.063 -57.503 1.00 95.06 68 PRO A N 1
ATOM 537 C CA . PRO A 1 68 ? 33.394 -1.174 -56.056 1.00 95.06 68 PRO A CA 1
ATOM 538 C C . PRO A 1 68 ? 31.912 -1.331 -55.678 1.00 95.06 68 PRO A C 1
ATOM 540 O O . PRO A 1 68 ? 31.018 -0.821 -56.358 1.00 95.06 68 PRO A O 1
ATOM 543 N N . TRP A 1 69 ? 31.634 -2.052 -54.591 1.00 95.25 69 TRP A N 1
ATOM 544 C CA . TRP A 1 69 ? 30.283 -2.090 -54.027 1.00 95.25 69 TRP A CA 1
ATOM 545 C C . TRP A 1 69 ? 29.972 -0.746 -53.349 1.00 95.25 69 TRP A C 1
ATOM 547 O O . TRP A 1 69 ? 30.849 -0.223 -52.658 1.00 95.25 69 TRP A O 1
ATOM 557 N N . PRO A 1 70 ? 28.765 -0.183 -53.531 1.00 95.12 70 PRO A N 1
ATOM 558 C CA . PRO A 1 70 ? 28.364 1.027 -52.825 1.00 95.12 70 PRO A CA 1
ATOM 559 C C . PRO A 1 70 ? 28.198 0.776 -51.319 1.00 95.12 70 PRO A C 1
ATOM 561 O O . PRO A 1 70 ? 27.930 -0.346 -50.889 1.00 95.12 70 PRO A O 1
ATOM 564 N N . ASP A 1 71 ? 28.366 1.852 -50.560 1.00 96.19 71 ASP A N 1
ATOM 565 C CA . ASP A 1 71 ? 28.005 2.015 -49.150 1.00 96.19 71 ASP A CA 1
ATOM 566 C C . ASP A 1 71 ? 27.173 3.307 -49.106 1.00 96.19 71 ASP A C 1
ATOM 568 O O . ASP A 1 71 ? 27.706 4.417 -49.228 1.00 96.19 71 ASP A O 1
ATOM 572 N N . THR A 1 72 ? 25.852 3.150 -49.150 1.00 97.81 72 THR A N 1
ATOM 573 C CA . THR A 1 72 ? 24.910 4.236 -49.437 1.00 97.81 72 THR A CA 1
ATOM 574 C C . THR A 1 72 ? 24.711 5.166 -48.239 1.00 97.81 72 THR A C 1
ATOM 576 O O . THR A 1 72 ? 24.499 6.368 -48.438 1.00 97.81 72 THR A O 1
ATOM 579 N N . ASP A 1 73 ? 24.789 4.657 -47.009 1.00 97.31 73 ASP A N 1
ATOM 580 C CA . ASP A 1 73 ? 24.617 5.451 -45.788 1.00 97.31 73 ASP A CA 1
ATOM 581 C C . ASP A 1 73 ? 25.925 5.764 -45.044 1.00 97.31 73 ASP A C 1
ATOM 583 O O . ASP A 1 73 ? 25.933 6.632 -44.161 1.00 97.31 73 ASP A O 1
ATOM 587 N N . GLY A 1 74 ? 27.043 5.185 -45.486 1.00 97.06 74 GLY A N 1
ATOM 588 C CA . GLY A 1 74 ? 28.387 5.519 -45.035 1.00 97.06 74 GLY A CA 1
ATOM 589 C C . GLY A 1 74 ? 28.735 4.926 -43.674 1.00 97.06 74 GLY A C 1
ATOM 590 O O . GLY A 1 74 ? 29.508 5.550 -42.935 1.00 97.06 74 GLY A O 1
ATOM 591 N N . ASP A 1 75 ? 28.156 3.780 -43.313 1.00 97.19 75 ASP A N 1
ATOM 592 C CA . ASP A 1 75 ? 28.371 3.116 -42.024 1.00 97.19 75 ASP A CA 1
ATOM 593 C C . ASP A 1 75 ? 29.527 2.096 -42.014 1.00 97.19 75 ASP A C 1
ATOM 595 O O . ASP A 1 75 ? 29.817 1.475 -40.983 1.00 97.19 75 ASP A O 1
ATOM 599 N N . PHE A 1 76 ? 30.265 2.022 -43.129 1.00 95.25 76 PHE A N 1
ATOM 600 C CA . PHE A 1 76 ? 31.386 1.117 -43.387 1.00 95.25 76 PHE A CA 1
ATOM 601 C C . PHE A 1 76 ? 30.989 -0.343 -43.647 1.00 95.25 76 PHE A C 1
ATOM 603 O O . PHE A 1 76 ? 31.876 -1.208 -43.714 1.00 95.25 76 PHE A O 1
ATOM 610 N N . LEU A 1 77 ? 29.701 -0.624 -43.845 1.00 97.12 77 LEU A N 1
ATOM 611 C CA . LEU A 1 77 ? 29.185 -1.879 -44.363 1.00 97.12 77 LEU A CA 1
ATOM 612 C C . LEU A 1 77 ? 28.623 -1.642 -45.770 1.00 97.12 77 LEU A C 1
ATOM 614 O O . LEU A 1 77 ? 27.761 -0.813 -46.005 1.00 97.12 77 LEU A O 1
ATOM 618 N N . ILE A 1 78 ? 29.144 -2.369 -46.756 1.00 96.38 78 ILE A N 1
ATOM 619 C CA . ILE A 1 78 ? 28.664 -2.228 -48.137 1.00 96.38 78 ILE A CA 1
ATOM 620 C C . ILE A 1 78 ? 27.216 -2.711 -48.260 1.00 96.38 78 ILE A C 1
ATOM 622 O O . ILE A 1 78 ? 26.855 -3.714 -47.645 1.00 96.38 78 ILE A O 1
ATOM 626 N N . ASP A 1 79 ? 26.435 -2.094 -49.151 1.00 96.19 79 ASP A N 1
ATOM 627 C CA . ASP A 1 79 ? 24.984 -2.310 -49.303 1.00 96.19 79 ASP A CA 1
ATOM 628 C C . ASP A 1 79 ? 24.587 -3.791 -49.453 1.00 96.19 79 ASP A C 1
ATOM 630 O O . ASP A 1 79 ? 23.467 -4.188 -49.140 1.00 96.19 79 ASP A O 1
ATOM 634 N N . LYS A 1 80 ? 25.489 -4.633 -49.979 1.00 93.94 80 LYS A N 1
ATOM 635 C CA . LYS A 1 80 ? 25.245 -6.074 -50.143 1.00 93.94 80 LYS A CA 1
ATOM 636 C C . LYS A 1 80 ? 25.320 -6.883 -48.841 1.00 93.94 80 LYS A C 1
ATOM 638 O O . LYS A 1 80 ? 24.777 -7.985 -48.798 1.00 93.94 80 LYS A O 1
ATOM 643 N N . ASP A 1 81 ? 26.034 -6.375 -47.841 1.00 96.00 81 ASP A N 1
ATOM 644 C CA . ASP A 1 81 ? 26.242 -7.003 -46.533 1.00 96.00 81 ASP A CA 1
ATOM 645 C C . ASP A 1 81 ? 25.466 -6.273 -45.420 1.00 96.00 81 ASP A C 1
ATOM 647 O O . ASP A 1 81 ? 25.344 -6.807 -44.317 1.00 96.00 81 ASP A O 1
ATOM 651 N N . ASP A 1 82 ? 24.921 -5.091 -45.719 1.00 97.88 82 ASP A N 1
ATOM 652 C CA . ASP A 1 82 ? 24.129 -4.264 -44.817 1.00 97.88 82 ASP A CA 1
ATOM 653 C C . ASP A 1 82 ? 22.640 -4.661 -44.811 1.00 97.88 82 ASP A C 1
ATOM 655 O O . ASP A 1 82 ? 21.982 -4.793 -45.849 1.00 97.88 82 ASP A O 1
ATOM 659 N N . ALA A 1 83 ? 22.088 -4.881 -43.616 1.00 97.94 83 ALA A N 1
ATOM 660 C CA . ALA A 1 83 ? 20.674 -5.178 -43.425 1.00 97.94 83 ALA A CA 1
ATOM 661 C C . ALA A 1 83 ? 19.782 -3.923 -43.502 1.00 97.94 83 ALA A C 1
ATOM 663 O O . ALA A 1 83 ? 18.571 -4.057 -43.720 1.00 97.94 83 ALA A O 1
ATOM 664 N N . CYS A 1 84 ? 20.361 -2.728 -43.368 1.00 97.62 84 CYS A N 1
ATOM 665 C CA . CYS A 1 84 ? 19.708 -1.429 -43.454 1.00 97.62 84 CYS A CA 1
ATOM 666 C C . CYS A 1 84 ? 20.447 -0.434 -44.383 1.00 97.62 84 CYS A C 1
ATOM 668 O O . CYS A 1 84 ? 20.713 0.668 -43.926 1.00 97.62 84 CYS A O 1
ATOM 670 N N . PRO A 1 85 ? 20.582 -0.693 -45.708 1.00 97.44 85 PRO A N 1
ATOM 671 C CA . PRO A 1 85 ? 21.459 0.058 -46.640 1.00 97.44 85 PRO A CA 1
ATOM 672 C C . PRO A 1 85 ? 21.220 1.568 -46.822 1.00 97.44 85 PRO A C 1
ATOM 674 O O . PRO A 1 85 ? 21.785 2.195 -47.709 1.00 97.44 85 PRO A O 1
ATOM 677 N N . ILE A 1 86 ? 20.250 2.149 -46.124 1.00 97.94 86 ILE A N 1
ATOM 678 C CA . ILE A 1 86 ? 19.897 3.570 -46.217 1.00 97.94 86 ILE A CA 1
ATOM 679 C C . ILE A 1 86 ? 19.821 4.237 -44.836 1.00 97.94 86 ILE A C 1
ATOM 681 O O . ILE A 1 86 ? 19.403 5.396 -44.745 1.00 97.94 86 ILE A O 1
ATOM 685 N N . VAL A 1 87 ? 20.133 3.511 -43.760 1.00 97.50 87 VAL A N 1
ATOM 686 C CA . VAL A 1 87 ? 20.090 3.992 -42.379 1.00 97.50 87 VAL A CA 1
ATOM 687 C C . VAL A 1 87 ? 21.302 3.455 -41.632 1.00 97.50 87 VAL A C 1
ATOM 689 O O . VAL A 1 87 ? 21.231 2.371 -41.064 1.00 97.50 87 VAL A O 1
ATOM 692 N N . ALA A 1 88 ? 22.322 4.304 -41.522 1.00 97.44 88 ALA A N 1
ATOM 693 C CA . ALA A 1 88 ? 23.587 3.942 -40.904 1.00 97.44 88 ALA A CA 1
ATOM 694 C C . ALA A 1 88 ? 23.419 3.282 -39.528 1.00 97.44 88 ALA A C 1
ATOM 696 O O . ALA A 1 88 ? 22.710 3.800 -38.647 1.00 97.44 88 ALA A O 1
ATOM 697 N N . GLY A 1 89 ? 24.149 2.192 -39.311 1.00 96.56 89 GLY A N 1
ATOM 698 C CA . GLY A 1 89 ? 24.144 1.462 -38.057 1.00 96.56 89 GLY A CA 1
ATOM 699 C C . GLY A 1 89 ? 25.490 0.828 -37.706 1.00 96.56 89 GLY A C 1
ATOM 700 O O . GLY A 1 89 ? 26.467 0.888 -38.441 1.00 96.56 89 GLY A O 1
ATOM 701 N N . PRO A 1 90 ? 25.612 0.272 -36.494 1.00 96.50 90 PRO A N 1
ATOM 702 C CA . PRO A 1 90 ? 26.821 -0.430 -36.089 1.00 96.50 90 PRO A CA 1
ATOM 703 C C . PRO A 1 90 ? 26.990 -1.768 -36.823 1.00 96.50 90 PRO A C 1
ATOM 705 O O . PRO A 1 90 ? 26.025 -2.514 -37.018 1.00 96.50 90 PRO A O 1
ATOM 708 N N . LEU A 1 91 ? 28.245 -2.150 -37.089 1.00 95.56 91 LEU A N 1
ATOM 709 C CA . LEU A 1 91 ? 28.605 -3.480 -37.599 1.00 95.56 91 LEU A CA 1
ATOM 710 C C . LEU A 1 91 ? 28.051 -4.607 -36.712 1.00 95.56 91 LEU A C 1
ATOM 712 O O . LEU A 1 91 ? 27.640 -5.650 -37.215 1.00 95.56 91 LEU A O 1
ATOM 716 N N . GLU A 1 92 ? 28.003 -4.401 -35.390 1.00 95.75 92 GLU A N 1
ATOM 717 C CA . GLU A 1 92 ? 27.471 -5.378 -34.433 1.00 95.75 92 GLU A CA 1
ATOM 718 C C . GLU A 1 92 ? 25.980 -5.689 -34.640 1.00 95.75 92 GLU A C 1
ATOM 720 O O . GLU A 1 92 ? 25.504 -6.709 -34.140 1.00 95.75 92 GLU A O 1
ATOM 725 N N . ASN A 1 93 ? 25.252 -4.833 -35.364 1.00 96.44 93 ASN A N 1
ATOM 726 C CA . ASN A 1 93 ? 23.850 -5.025 -35.727 1.00 96.44 93 ASN A CA 1
ATOM 727 C C . ASN A 1 93 ? 23.637 -5.064 -37.251 1.00 96.44 93 ASN A C 1
ATOM 729 O O . ASN A 1 93 ? 22.560 -4.722 -37.732 1.00 96.44 93 ASN A O 1
ATOM 733 N N . ASN A 1 94 ? 24.660 -5.489 -38.003 1.00 97.00 94 ASN A N 1
ATOM 734 C CA . ASN A 1 94 ? 24.633 -5.616 -39.465 1.00 97.00 94 ASN A CA 1
ATOM 735 C C . ASN A 1 94 ? 24.184 -4.329 -40.175 1.00 97.00 94 ASN A C 1
ATOM 737 O O . ASN A 1 94 ? 23.296 -4.389 -41.019 1.00 97.00 94 ASN A O 1
ATOM 741 N N . GLY A 1 95 ? 24.741 -3.188 -39.764 1.00 97.19 95 GLY A N 1
ATOM 742 C CA . GLY A 1 95 ? 24.461 -1.872 -40.350 1.00 97.19 95 GLY A CA 1
ATOM 743 C C . GLY A 1 95 ? 23.093 -1.284 -39.993 1.00 97.19 95 GLY A C 1
ATOM 744 O O . GLY A 1 95 ? 22.742 -0.181 -40.375 1.00 97.19 95 GLY A O 1
ATOM 745 N N . CYS A 1 96 ? 22.315 -1.947 -39.131 1.00 97.75 96 CYS A N 1
ATOM 746 C CA . CYS A 1 96 ? 21.058 -1.389 -38.636 1.00 97.75 96 CYS A CA 1
ATOM 747 C C . CYS A 1 96 ? 21.224 -0.663 -37.293 1.00 97.75 96 CYS A C 1
ATOM 749 O O . CYS A 1 96 ? 21.873 -1.187 -36.384 1.00 97.75 96 CYS A O 1
ATOM 751 N N . PRO A 1 97 ? 20.558 0.478 -37.051 1.00 96.31 97 PRO A N 1
ATOM 752 C CA . PRO A 1 97 ? 20.486 1.058 -35.713 1.00 96.31 97 PRO A CA 1
ATOM 753 C C . PRO A 1 97 ? 19.780 0.106 -34.732 1.00 96.31 97 PRO A C 1
ATOM 755 O O . PRO A 1 97 ? 18.888 -0.659 -35.102 1.00 96.31 97 PRO A O 1
ATOM 758 N N . TRP A 1 98 ? 20.167 0.158 -33.457 1.00 96.31 98 TRP A N 1
ATOM 759 C CA . TRP A 1 98 ? 19.464 -0.574 -32.402 1.00 96.31 98 TRP A CA 1
ATOM 760 C C . TRP A 1 98 ? 18.119 0.101 -32.084 1.00 96.31 98 TRP A C 1
ATOM 762 O O . TRP A 1 98 ? 18.086 1.330 -31.979 1.00 96.31 98 TRP A O 1
ATOM 772 N N . PRO A 1 99 ? 17.027 -0.662 -31.908 1.00 96.00 99 PRO A N 1
ATOM 773 C CA . PRO A 1 99 ? 15.743 -0.103 -31.508 1.00 96.00 99 PRO A CA 1
ATOM 774 C C . PRO A 1 99 ? 15.737 0.335 -30.036 1.00 96.00 99 PRO A C 1
ATOM 776 O O . PRO A 1 99 ? 16.494 -0.181 -29.211 1.00 96.00 99 PRO A O 1
ATOM 779 N N . ASP A 1 100 ? 14.847 1.277 -29.745 1.00 96.69 100 ASP A N 1
ATOM 780 C CA . ASP A 1 100 ? 14.391 1.690 -28.416 1.00 96.69 100 ASP A CA 1
ATOM 781 C C . ASP A 1 100 ? 12.855 1.704 -28.498 1.00 96.69 100 ASP A C 1
ATOM 783 O O . ASP A 1 100 ? 12.241 2.629 -29.039 1.00 96.69 100 ASP A O 1
ATOM 787 N N . THR A 1 101 ? 12.242 0.583 -28.125 1.00 97.56 101 THR A N 1
ATOM 788 C CA . THR A 1 101 ? 10.835 0.283 -28.405 1.00 97.56 101 THR A CA 1
ATOM 789 C C . THR A 1 101 ? 9.888 1.143 -27.567 1.00 97.56 101 THR A C 1
ATOM 791 O O . THR A 1 101 ? 8.816 1.527 -28.055 1.00 97.56 101 THR A O 1
ATOM 794 N N . ASP A 1 102 ? 10.252 1.473 -26.327 1.00 96.25 102 ASP A N 1
ATOM 795 C CA . ASP A 1 102 ? 9.427 2.298 -25.442 1.00 96.25 102 ASP A CA 1
ATOM 796 C C . ASP A 1 102 ? 9.851 3.774 -25.374 1.00 96.25 102 ASP A C 1
ATOM 798 O O . ASP A 1 102 ? 9.079 4.604 -24.882 1.00 96.25 102 ASP A O 1
ATOM 802 N N . ASN A 1 103 ? 10.957 4.129 -26.031 1.00 96.94 103 ASN A N 1
ATOM 803 C CA . ASN A 1 103 ? 11.506 5.478 -26.140 1.00 96.94 103 ASN A CA 1
ATOM 804 C C . ASN A 1 103 ? 11.937 6.063 -24.786 1.00 96.94 103 ASN A C 1
ATOM 806 O O . ASN A 1 103 ? 11.764 7.268 -24.551 1.00 96.94 103 ASN A O 1
ATOM 810 N N . ASP A 1 104 ? 12.473 5.239 -23.884 1.00 95.75 104 ASP A N 1
ATOM 811 C CA . ASP A 1 104 ? 13.013 5.696 -22.600 1.00 95.75 104 ASP A CA 1
ATOM 812 C C . ASP A 1 104 ? 14.480 6.172 -22.671 1.00 95.75 104 ASP A C 1
ATOM 814 O O . ASP A 1 104 ? 15.006 6.769 -21.719 1.00 95.75 104 ASP A O 1
ATOM 818 N N . GLY A 1 105 ? 15.112 6.011 -23.839 1.00 95.56 105 GLY A N 1
ATOM 819 C CA . GLY A 1 105 ? 16.490 6.399 -24.111 1.00 95.56 105 GLY A CA 1
ATOM 820 C C . GLY A 1 105 ? 17.514 5.302 -23.817 1.00 95.56 105 GLY A C 1
ATOM 821 O O . GLY A 1 105 ? 18.720 5.589 -23.837 1.00 95.56 105 GLY A O 1
ATOM 822 N N . ILE A 1 106 ? 17.069 4.078 -23.530 1.00 96.31 106 ILE A N 1
ATOM 823 C CA . ILE A 1 106 ? 17.887 2.880 -23.361 1.00 96.31 106 ILE A CA 1
ATOM 824 C C . ILE A 1 106 ? 17.504 1.910 -24.475 1.00 96.31 106 ILE A C 1
ATOM 826 O O . ILE A 1 106 ? 16.352 1.565 -24.675 1.00 96.31 106 ILE A O 1
ATOM 830 N N . LEU A 1 107 ? 18.501 1.482 -25.243 1.00 96.94 107 LEU A N 1
ATOM 831 C CA . LEU A 1 107 ? 18.275 0.572 -26.361 1.00 96.94 107 LEU A CA 1
ATOM 832 C C . LEU A 1 107 ? 17.739 -0.768 -25.849 1.00 96.94 107 LEU A C 1
ATOM 834 O O . LEU A 1 107 ? 18.225 -1.253 -24.829 1.00 96.94 107 LEU A O 1
ATOM 838 N N . ASP A 1 108 ? 16.878 -1.435 -26.620 1.00 96.00 108 ASP A N 1
ATOM 839 C CA . ASP A 1 108 ? 16.235 -2.705 -26.235 1.00 96.00 108 ASP A CA 1
ATOM 840 C C . ASP A 1 108 ? 17.240 -3.788 -25.795 1.00 96.00 108 ASP A C 1
ATOM 842 O O . ASP A 1 108 ? 16.926 -4.673 -25.002 1.00 96.00 108 ASP A O 1
ATOM 846 N N . LYS A 1 109 ? 18.472 -3.737 -26.318 1.00 94.31 109 LYS A N 1
ATOM 847 C CA . LYS A 1 109 ? 19.560 -4.661 -25.960 1.00 94.31 109 LYS A CA 1
ATOM 848 C C . LYS A 1 109 ? 20.166 -4.419 -24.569 1.00 94.31 109 LYS A C 1
ATOM 850 O O . LYS A 1 109 ? 20.786 -5.326 -24.017 1.00 94.31 109 LYS A O 1
ATOM 855 N N . ASP A 1 110 ? 20.035 -3.203 -24.048 1.00 95.12 110 ASP A N 1
ATOM 856 C CA . ASP A 1 110 ? 20.548 -2.756 -22.748 1.00 95.12 110 ASP A CA 1
ATOM 857 C C . ASP A 1 110 ? 19.409 -2.508 -21.738 1.00 95.12 110 ASP A C 1
ATOM 859 O O . ASP A 1 110 ? 19.673 -2.258 -20.558 1.00 95.12 110 ASP A O 1
ATOM 863 N N . ASP A 1 111 ? 18.157 -2.589 -22.193 1.00 94.75 111 ASP A N 1
ATOM 864 C CA . ASP A 1 111 ? 16.950 -2.405 -21.402 1.00 94.75 111 ASP A CA 1
ATOM 865 C C . ASP A 1 111 ? 16.443 -3.744 -20.835 1.00 94.75 111 ASP A C 1
ATOM 867 O O . ASP A 1 111 ? 16.224 -4.730 -21.544 1.00 94.75 111 ASP A O 1
ATOM 871 N N . ALA A 1 112 ? 16.247 -3.797 -19.518 1.00 94.62 112 ALA A N 1
ATOM 872 C CA . ALA A 1 112 ? 15.669 -4.952 -18.842 1.00 94.62 112 ALA A CA 1
ATOM 873 C C . ALA A 1 112 ? 14.134 -5.038 -18.990 1.00 94.62 112 ALA A C 1
ATOM 875 O O . ALA A 1 112 ? 13.550 -6.095 -18.722 1.00 94.62 112 ALA A O 1
ATOM 876 N N . CYS A 1 113 ? 13.484 -3.951 -19.405 1.00 93.31 113 CYS A N 1
ATOM 877 C CA . CYS A 1 113 ? 12.051 -3.784 -19.593 1.00 93.31 113 CYS A CA 1
ATOM 878 C C . CYS A 1 113 ? 11.706 -3.083 -20.933 1.00 93.31 113 CYS A C 1
ATOM 880 O O . CYS A 1 113 ? 10.923 -2.142 -20.903 1.00 93.31 113 CYS A O 1
ATOM 882 N N . PRO A 1 114 ? 12.093 -3.634 -22.105 1.00 94.06 114 PRO A N 1
ATOM 883 C CA . PRO A 1 114 ? 12.081 -2.970 -23.432 1.00 94.06 114 PRO A CA 1
ATOM 884 C C . PRO A 1 114 ? 10.701 -2.580 -23.997 1.00 94.06 114 PRO A C 1
ATOM 886 O O . PRO A 1 114 ? 10.542 -2.274 -25.170 1.00 94.06 114 PRO A O 1
ATOM 889 N N . THR A 1 115 ? 9.634 -2.708 -23.217 1.00 95.56 115 THR A N 1
ATOM 890 C CA . THR A 1 115 ? 8.265 -2.367 -23.632 1.00 95.56 115 THR A CA 1
ATOM 891 C C . THR A 1 115 ? 7.566 -1.474 -22.609 1.00 95.56 115 THR A C 1
ATOM 893 O O . THR A 1 115 ? 6.362 -1.224 -22.731 1.00 95.56 115 THR A O 1
ATOM 896 N N . VAL A 1 116 ? 8.273 -1.042 -21.561 1.00 91.25 116 VAL A N 1
ATOM 897 C CA . VAL A 1 116 ? 7.721 -0.303 -20.431 1.00 91.25 116 VAL A CA 1
ATOM 898 C C . VAL A 1 116 ? 8.730 0.738 -19.958 1.00 91.25 116 VAL A C 1
ATOM 900 O O . VAL A 1 116 ? 9.568 0.427 -19.120 1.00 91.25 116 VAL A O 1
ATOM 903 N N . VAL A 1 117 ? 8.496 1.989 -20.366 1.00 90.75 117 VAL A N 1
ATOM 904 C CA . VAL A 1 117 ? 9.329 3.155 -20.033 1.00 90.75 117 VAL A CA 1
ATOM 905 C C . VAL A 1 117 ? 9.848 3.116 -18.599 1.00 90.75 117 VAL A C 1
ATOM 907 O O . VAL A 1 117 ? 9.056 3.143 -17.643 1.00 90.75 117 VAL A O 1
ATOM 910 N N . GLY A 1 118 ? 11.168 3.141 -18.438 1.00 90.31 118 GLY A N 1
ATOM 911 C CA . GLY A 1 118 ? 11.797 3.137 -17.132 1.00 90.31 118 GLY A CA 1
ATOM 912 C C . GLY A 1 118 ? 12.823 4.230 -16.913 1.00 90.31 118 GLY A C 1
ATOM 913 O O . GLY A 1 118 ? 12.836 5.290 -17.533 1.00 90.31 118 GLY A O 1
ATOM 914 N N . LEU A 1 119 ? 13.622 4.015 -15.871 1.00 90.19 119 LEU A N 1
ATOM 915 C CA . LEU A 1 119 ? 14.678 4.935 -15.474 1.00 90.19 119 LEU A CA 1
ATOM 916 C C . LEU A 1 119 ? 16.029 4.326 -15.825 1.00 90.19 119 LEU A C 1
ATOM 918 O O . LEU A 1 119 ? 16.275 3.152 -15.551 1.00 90.19 119 LEU A O 1
ATOM 922 N N . LYS A 1 120 ? 16.956 5.168 -16.285 1.00 90.56 120 LYS A N 1
ATOM 923 C CA . LYS A 1 120 ? 18.357 4.787 -16.505 1.00 90.56 120 LYS A CA 1
ATOM 924 C C . LYS A 1 120 ? 19.012 4.144 -15.286 1.00 90.56 120 LYS A C 1
ATOM 926 O O . LYS A 1 120 ? 19.692 3.134 -15.419 1.00 90.56 120 LYS A O 1
ATOM 931 N N . ASP A 1 121 ? 18.748 4.677 -14.094 1.00 88.31 121 ASP A N 1
ATOM 932 C CA . ASP A 1 121 ? 19.272 4.134 -12.832 1.00 88.31 121 ASP A CA 1
ATOM 933 C C . ASP A 1 121 ? 18.700 2.745 -12.483 1.00 88.31 121 ASP A C 1
ATOM 935 O O . ASP A 1 121 ? 19.174 2.098 -11.550 1.00 88.31 121 ASP A O 1
ATOM 939 N N . ASN A 1 122 ? 17.677 2.289 -13.213 1.00 88.38 122 ASN A N 1
ATOM 940 C CA . ASN A 1 122 ? 17.013 1.002 -13.043 1.00 88.38 122 ASN A CA 1
ATOM 941 C C . ASN A 1 122 ? 16.988 0.182 -14.349 1.00 88.38 122 ASN A C 1
ATOM 943 O O . ASN A 1 122 ? 16.072 -0.612 -14.548 1.00 88.38 122 ASN A O 1
ATOM 947 N N . ASN A 1 123 ? 17.983 0.378 -15.226 1.00 91.50 123 ASN A N 1
ATOM 948 C CA . ASN A 1 123 ? 18.158 -0.359 -16.486 1.00 91.50 123 ASN A CA 1
ATOM 949 C C . ASN A 1 123 ? 16.879 -0.418 -17.341 1.00 91.50 123 ASN A C 1
ATOM 951 O O . ASN A 1 123 ? 16.486 -1.499 -17.764 1.00 91.50 123 ASN A O 1
ATOM 955 N N . GLY A 1 124 ? 16.200 0.720 -17.489 1.00 91.75 124 GLY A N 1
ATOM 956 C CA . GLY A 1 124 ? 14.995 0.859 -18.319 1.00 91.75 124 GLY A CA 1
ATOM 957 C C . GLY A 1 124 ? 13.730 0.249 -17.737 1.00 91.75 124 GLY A C 1
ATOM 958 O O . GLY A 1 124 ? 12.654 0.302 -18.309 1.00 91.75 124 GLY A O 1
ATOM 959 N N . CYS A 1 125 ? 13.782 -0.204 -16.482 1.00 90.38 125 CYS A N 1
ATOM 960 C CA . CYS A 1 125 ? 12.583 -0.607 -15.763 1.00 90.38 125 CYS A CA 1
ATOM 961 C C . CYS A 1 125 ? 11.975 0.539 -14.926 1.00 90.38 125 CYS A C 1
ATOM 963 O O . CYS A 1 125 ? 12.703 1.342 -14.322 1.00 90.38 125 CYS A O 1
ATOM 965 N N . PRO A 1 126 ? 10.638 0.588 -14.769 1.00 84.12 126 PRO A N 1
ATOM 966 C CA . PRO A 1 126 ? 9.969 1.520 -13.863 1.00 84.12 126 PRO A CA 1
ATOM 967 C C . PRO A 1 126 ? 10.434 1.389 -12.411 1.00 84.12 126 PRO A C 1
ATOM 969 O O . PRO A 1 126 ? 10.708 0.289 -11.926 1.00 84.12 126 PRO A O 1
ATOM 972 N N . ASP A 1 127 ? 10.430 2.499 -11.668 1.00 80.00 127 ASP A N 1
ATOM 973 C CA . ASP A 1 127 ? 10.710 2.466 -10.232 1.00 80.00 127 ASP A CA 1
ATOM 974 C C . ASP A 1 127 ? 9.605 1.684 -9.492 1.00 80.00 127 ASP A C 1
ATOM 976 O O . ASP A 1 127 ? 8.449 2.131 -9.446 1.00 80.00 127 ASP A O 1
ATOM 980 N N . PRO A 1 128 ? 9.927 0.549 -8.840 1.00 71.38 128 PRO A N 1
ATOM 981 C CA . PRO A 1 128 ? 8.928 -0.271 -8.163 1.00 71.38 128 PRO A CA 1
ATOM 982 C C . PRO A 1 128 ? 8.208 0.481 -7.028 1.00 71.38 128 PRO A C 1
ATOM 984 O O . PRO A 1 128 ? 7.094 0.110 -6.646 1.00 71.38 128 PRO A O 1
ATOM 987 N N . ARG A 1 129 ? 8.792 1.569 -6.503 1.00 74.44 129 ARG A N 1
ATOM 988 C CA . ARG A 1 129 ? 8.184 2.427 -5.474 1.00 74.44 129 ARG A CA 1
ATOM 989 C C . ARG A 1 129 ? 6.992 3.223 -6.001 1.00 74.44 129 ARG A C 1
ATOM 991 O O . ARG A 1 129 ? 6.108 3.532 -5.203 1.00 74.44 129 ARG A O 1
ATOM 998 N N . ILE A 1 130 ? 6.914 3.513 -7.304 1.00 79.12 130 ILE A N 1
ATOM 999 C CA . ILE A 1 130 ? 5.782 4.250 -7.900 1.00 79.12 130 ILE A CA 1
ATOM 1000 C C . ILE A 1 130 ? 4.472 3.510 -7.627 1.00 79.12 130 ILE A C 1
ATOM 1002 O O . ILE A 1 130 ? 3.524 4.101 -7.110 1.00 79.12 130 ILE A O 1
ATOM 1006 N N . LYS A 1 131 ? 4.454 2.190 -7.831 1.00 78.88 131 LYS A N 1
ATOM 1007 C CA . LYS A 1 131 ? 3.285 1.348 -7.538 1.00 78.88 131 LYS A CA 1
ATOM 1008 C C . LYS A 1 131 ? 2.852 1.446 -6.072 1.00 78.88 131 LYS A C 1
ATOM 1010 O O . LYS A 1 131 ? 1.663 1.491 -5.761 1.00 78.88 131 LYS A O 1
ATOM 1015 N N . CYS A 1 132 ? 3.811 1.502 -5.153 1.00 79.94 132 CYS A N 1
ATOM 1016 C CA . CYS A 1 132 ? 3.520 1.644 -3.730 1.00 79.94 132 CYS A CA 1
ATOM 1017 C C . CYS A 1 132 ? 2.954 3.033 -3.399 1.00 79.94 132 CYS A C 1
ATOM 1019 O O . CYS A 1 132 ? 2.032 3.141 -2.587 1.00 79.94 132 CYS A O 1
ATOM 1021 N N . LEU A 1 133 ? 3.470 4.091 -4.032 1.00 83.44 133 LEU A N 1
ATOM 1022 C CA . LEU A 1 133 ? 2.961 5.456 -3.874 1.00 83.44 133 LEU A CA 1
ATOM 1023 C C . LEU A 1 133 ? 1.520 5.578 -4.380 1.00 83.44 133 LEU A C 1
ATOM 1025 O O . LEU A 1 133 ? 0.684 6.183 -3.707 1.00 83.44 133 LEU A O 1
ATOM 1029 N N . GLU A 1 134 ? 1.206 4.963 -5.519 1.00 86.69 134 GLU A N 1
ATOM 1030 C CA . GLU A 1 134 ? -0.150 4.928 -6.072 1.00 86.69 134 GLU A CA 1
ATOM 1031 C C . GLU A 1 134 ? -1.130 4.211 -5.143 1.00 86.69 134 GLU A C 1
ATOM 1033 O O . GLU A 1 134 ? -2.184 4.766 -4.817 1.00 86.69 134 GLU A O 1
ATOM 1038 N N . ILE A 1 135 ? -0.764 3.021 -4.651 1.00 86.62 135 ILE A N 1
ATOM 1039 C CA . ILE A 1 135 ? -1.573 2.277 -3.676 1.00 86.62 135 ILE A CA 1
ATOM 1040 C C . ILE A 1 135 ? -1.775 3.113 -2.409 1.00 86.62 135 ILE A C 1
ATOM 1042 O O . ILE A 1 135 ? -2.906 3.271 -1.960 1.00 86.62 135 ILE A O 1
ATOM 1046 N N . THR A 1 136 ? -0.715 3.724 -1.874 1.00 86.38 136 THR A N 1
ATOM 1047 C CA . THR A 1 136 ? -0.789 4.552 -0.656 1.00 86.38 136 THR A CA 1
ATOM 1048 C C . THR A 1 136 ? -1.714 5.756 -0.842 1.00 86.38 136 THR A C 1
ATOM 1050 O O . THR A 1 136 ? -2.515 6.088 0.039 1.00 86.38 136 THR A O 1
ATOM 1053 N N . LYS A 1 137 ? -1.641 6.417 -2.003 1.00 90.44 137 LYS A N 1
ATOM 1054 C CA . LYS A 1 137 ? -2.508 7.548 -2.350 1.00 90.44 137 LYS A CA 1
ATOM 1055 C C . LYS A 1 137 ? -3.966 7.107 -2.491 1.00 90.44 137 LYS A C 1
ATOM 1057 O O . LYS A 1 137 ? -4.852 7.756 -1.934 1.00 90.44 137 LYS A O 1
ATOM 1062 N N . SER A 1 138 ? -4.209 5.999 -3.190 1.00 92.69 138 SER A N 1
ATOM 1063 C CA . SER A 1 138 ? -5.540 5.406 -3.353 1.00 92.69 138 SER A CA 1
ATOM 1064 C C . SER A 1 138 ? -6.154 4.994 -2.012 1.00 92.69 138 SER A C 1
ATOM 1066 O O . SER A 1 138 ? -7.300 5.346 -1.715 1.00 92.69 138 SER A O 1
ATOM 1068 N N . ASP A 1 139 ? -5.372 4.337 -1.154 1.00 92.25 139 ASP A N 1
ATOM 1069 C CA . ASP A 1 139 ? -5.769 3.942 0.196 1.00 92.25 139 ASP A CA 1
ATOM 1070 C C . ASP A 1 139 ? -6.117 5.167 1.045 1.00 92.25 139 ASP A C 1
ATOM 1072 O O . ASP A 1 139 ? -7.153 5.182 1.705 1.00 92.25 139 ASP A O 1
ATOM 1076 N N . SER A 1 140 ? -5.302 6.224 0.989 1.00 91.56 140 SER A N 1
ATOM 1077 C CA . SER A 1 140 ? -5.534 7.468 1.737 1.00 91.56 140 SER A CA 1
ATOM 1078 C C . SER A 1 140 ? -6.850 8.144 1.340 1.00 91.56 140 SER A C 1
ATOM 1080 O O . SER A 1 140 ? -7.618 8.575 2.205 1.00 91.56 140 SER A O 1
ATOM 1082 N N . ILE A 1 141 ? -7.149 8.207 0.037 1.00 95.69 141 ILE A N 1
ATOM 1083 C CA . ILE A 1 141 ? -8.414 8.752 -0.484 1.00 95.69 141 ILE A CA 1
ATOM 1084 C C . ILE A 1 141 ? -9.590 7.864 -0.064 1.00 95.69 141 ILE A C 1
ATOM 1086 O O . ILE A 1 141 ? -10.588 8.356 0.468 1.00 95.69 141 ILE A O 1
ATOM 1090 N N . SER A 1 142 ? -9.466 6.553 -0.262 1.00 96.25 142 SER A N 1
ATOM 1091 C CA . SER A 1 142 ? -10.505 5.575 0.070 1.00 96.25 142 SER A CA 1
ATOM 1092 C C . SER A 1 142 ? -10.818 5.565 1.564 1.00 96.25 142 SER A C 1
ATOM 1094 O O . SER A 1 142 ? -11.983 5.505 1.961 1.00 96.25 142 SER A O 1
ATOM 1096 N N . PHE A 1 143 ? -9.791 5.678 2.403 1.00 95.00 143 PHE A N 1
ATOM 1097 C CA . PHE A 1 143 ? -9.933 5.755 3.847 1.00 95.00 143 PHE A CA 1
ATOM 1098 C C . PHE A 1 143 ? -10.584 7.071 4.273 1.00 95.00 143 PHE A C 1
ATOM 1100 O O . PHE A 1 143 ? -11.540 7.049 5.043 1.00 95.00 143 PHE A O 1
ATOM 1107 N N . LYS A 1 144 ? -10.170 8.214 3.706 1.00 95.62 144 LYS A N 1
ATOM 1108 C CA . LYS A 1 144 ? -10.840 9.504 3.938 1.00 95.62 144 LYS A CA 1
ATOM 1109 C C . LYS A 1 144 ? -12.335 9.435 3.605 1.00 95.62 144 LYS A C 1
ATOM 1111 O O . LYS A 1 144 ? -13.158 9.855 4.415 1.00 95.62 144 LYS A O 1
ATOM 1116 N N . ASN A 1 145 ? -12.695 8.854 2.461 1.00 96.56 145 ASN A N 1
ATOM 1117 C CA . ASN A 1 145 ? -14.093 8.672 2.059 1.00 96.56 145 ASN A CA 1
ATOM 1118 C C . ASN A 1 145 ? -14.853 7.743 3.013 1.00 96.56 145 ASN A C 1
ATOM 1120 O O . ASN A 1 145 ? -16.002 8.015 3.364 1.00 96.56 145 ASN A O 1
ATOM 1124 N N . PHE A 1 146 ? -14.206 6.669 3.472 1.00 96.38 146 PHE A N 1
ATOM 1125 C CA . PHE A 1 146 ? -14.773 5.772 4.472 1.00 96.38 146 PHE A CA 1
ATOM 1126 C C . PHE A 1 146 ? -15.073 6.499 5.790 1.00 96.38 146 PHE A C 1
ATOM 1128 O O . PHE A 1 146 ? -16.164 6.325 6.328 1.00 96.38 146 PHE A O 1
ATOM 1135 N N . LYS A 1 147 ? -14.159 7.347 6.281 1.00 94.75 147 LYS A N 1
ATOM 1136 C CA . LYS A 1 147 ? -14.376 8.155 7.492 1.00 94.75 147 LYS A CA 1
ATOM 1137 C C . LYS A 1 147 ? -15.532 9.142 7.315 1.00 94.75 147 LYS A C 1
ATOM 1139 O O . LYS A 1 147 ? -16.424 9.191 8.156 1.00 94.75 147 LYS A O 1
ATOM 1144 N N . LEU A 1 148 ? -15.583 9.852 6.183 1.00 94.38 148 LEU A N 1
ATOM 1145 C CA . LEU A 1 148 ? -16.661 10.801 5.869 1.00 94.38 148 LEU A CA 1
ATOM 1146 C C . LEU A 1 148 ? -18.043 10.135 5.829 1.00 94.38 148 LEU A C 1
ATOM 1148 O O . LEU A 1 148 ? -18.995 10.668 6.394 1.00 94.38 148 LEU A O 1
ATOM 1152 N N . LYS A 1 149 ? -18.148 8.949 5.215 1.00 95.56 149 LYS A N 1
ATOM 1153 C CA . LYS A 1 149 ? -19.394 8.166 5.171 1.00 95.56 149 LYS A CA 1
ATOM 1154 C C . LYS A 1 149 ? -19.858 7.712 6.564 1.00 95.56 149 LYS A C 1
ATOM 1156 O O . LYS A 1 149 ? -21.041 7.454 6.760 1.00 95.56 149 LYS A O 1
ATOM 1161 N N . ASN A 1 150 ? -18.934 7.612 7.516 1.00 93.44 150 ASN A N 1
ATOM 1162 C CA . ASN A 1 150 ? -19.132 7.001 8.827 1.00 93.44 150 ASN A CA 1
ATOM 1163 C C . ASN A 1 150 ? -18.823 7.964 9.991 1.00 93.44 150 ASN A C 1
ATOM 1165 O O . ASN A 1 150 ? -18.381 7.549 11.064 1.00 93.44 150 ASN A O 1
ATOM 1169 N N . ASN A 1 151 ? -19.067 9.260 9.797 1.00 87.62 151 ASN A N 1
ATOM 1170 C CA . ASN A 1 151 ? -18.731 10.312 10.761 1.00 87.62 151 ASN A CA 1
ATOM 1171 C C . ASN A 1 151 ? -19.481 10.215 12.110 1.00 87.62 151 ASN A C 1
ATOM 1173 O O . ASN A 1 151 ? -18.968 10.672 13.127 1.00 87.62 151 ASN A O 1
ATOM 1177 N N . ASN A 1 152 ? -20.661 9.586 12.145 1.00 86.25 152 ASN A N 1
ATOM 1178 C CA . ASN A 1 152 ? -21.516 9.486 13.336 1.00 86.25 152 ASN A CA 1
ATOM 1179 C C . ASN A 1 152 ? -21.366 8.166 14.123 1.00 86.25 152 ASN A C 1
ATOM 1181 O O . ASN A 1 152 ? -22.185 7.877 14.999 1.00 86.25 152 ASN A O 1
ATOM 1185 N N . LEU A 1 153 ? -20.347 7.346 13.834 1.00 92.25 153 LEU A N 1
ATOM 1186 C CA . LEU A 1 153 ? -20.238 6.003 14.420 1.00 92.25 153 LEU A CA 1
ATOM 1187 C C . LEU A 1 153 ? -20.083 5.971 15.938 1.00 92.25 153 LEU A C 1
ATOM 1189 O O . LEU A 1 153 ? -20.640 5.069 16.557 1.00 92.25 153 LEU A O 1
ATOM 1193 N N . SER A 1 154 ? -19.372 6.931 16.540 1.00 90.56 154 SER A N 1
ATOM 1194 C CA . SER A 1 154 ? -19.117 6.921 17.988 1.00 90.56 154 SER A CA 1
ATOM 1195 C C . SER A 1 154 ? -20.412 6.785 18.789 1.00 90.56 154 SER A C 1
ATOM 1197 O O . SER A 1 154 ? -20.504 5.924 19.655 1.00 90.56 154 SER A O 1
ATOM 1199 N N . LYS A 1 155 ? -21.443 7.558 18.423 1.00 91.06 155 LYS A N 1
ATOM 1200 C CA . LYS A 1 155 ? -22.753 7.524 19.083 1.00 91.06 155 LYS A CA 1
ATOM 1201 C C . LYS A 1 155 ? -23.477 6.193 18.875 1.00 91.06 155 LYS A C 1
ATOM 1203 O O . LYS A 1 155 ? -24.093 5.675 19.798 1.00 91.06 155 LYS A O 1
ATOM 1208 N N . ASN A 1 156 ? -23.398 5.620 17.674 1.00 93.12 156 ASN A N 1
ATOM 1209 C CA . ASN A 1 156 ? -24.014 4.320 17.402 1.00 93.12 156 ASN A CA 1
ATOM 1210 C C . ASN A 1 156 ? -23.358 3.212 18.236 1.00 93.12 156 ASN A C 1
ATOM 1212 O O . ASN A 1 156 ? -24.046 2.299 18.685 1.00 93.12 156 ASN A O 1
ATOM 1216 N N . TYR A 1 157 ? -22.045 3.285 18.462 1.00 96.62 157 TYR A N 1
ATOM 1217 C CA . TYR A 1 157 ? -21.306 2.280 19.223 1.00 96.62 157 TYR A CA 1
ATOM 1218 C C . TYR A 1 157 ? -21.465 2.370 20.740 1.00 96.62 157 TYR A C 1
ATOM 1220 O O . TYR A 1 157 ? -21.192 1.373 21.400 1.00 96.62 157 TYR A O 1
ATOM 1228 N N . GLU A 1 158 ? -21.981 3.467 21.300 1.00 95.31 158 GLU A N 1
ATOM 1229 C CA . GLU A 1 158 ? -22.340 3.523 22.728 1.00 95.31 158 GLU A CA 1
ATOM 1230 C C . GLU A 1 158 ? -23.344 2.414 23.088 1.00 95.31 158 GLU A C 1
ATOM 1232 O O . GLU A 1 158 ? -23.116 1.651 24.024 1.00 95.31 158 GLU A O 1
ATOM 1237 N N . GLY A 1 159 ? -24.377 2.214 22.260 1.00 95.44 159 GLY A N 1
ATOM 1238 C CA . GLY A 1 159 ? -25.348 1.135 22.472 1.00 95.44 159 GLY A CA 1
ATOM 1239 C C . GLY A 1 159 ? -24.758 -0.273 22.310 1.00 95.44 159 GLY A C 1
ATOM 1240 O O . GLY A 1 159 ? -25.222 -1.213 22.951 1.00 95.44 159 GLY A O 1
ATOM 1241 N N . LEU A 1 160 ? -23.720 -0.445 21.483 1.00 96.81 160 LEU A N 1
ATOM 1242 C CA . LEU A 1 160 ? -22.998 -1.721 21.400 1.00 96.81 160 LEU A CA 1
ATOM 1243 C C . LEU A 1 160 ? -22.093 -1.928 22.621 1.00 96.81 160 LEU A C 1
ATOM 1245 O O . LEU A 1 160 ? -21.978 -3.049 23.112 1.00 96.81 160 LEU A O 1
ATOM 1249 N N . ALA A 1 161 ? -21.486 -0.860 23.140 1.00 97.19 161 ALA A N 1
ATOM 1250 C CA . ALA A 1 161 ? -20.691 -0.895 24.362 1.00 97.19 161 ALA A CA 1
ATOM 1251 C C . ALA A 1 161 ? -21.528 -1.325 25.577 1.00 97.19 161 ALA A C 1
ATOM 1253 O O . ALA A 1 161 ? -21.060 -2.136 26.376 1.00 97.19 161 ALA A O 1
ATOM 1254 N N . ASP A 1 162 ? -22.780 -0.871 25.675 1.00 96.56 162 ASP A N 1
ATOM 1255 C CA . ASP A 1 162 ? -23.720 -1.331 26.705 1.00 96.56 162 ASP A CA 1
ATOM 1256 C C . ASP A 1 162 ? -23.970 -2.846 26.623 1.00 96.56 162 ASP A C 1
ATOM 1258 O O . ASP A 1 162 ? -23.912 -3.557 27.631 1.00 96.56 162 ASP A O 1
ATOM 1262 N N . LEU A 1 163 ? -24.177 -3.372 25.410 1.00 96.38 163 LEU A N 1
ATOM 1263 C CA . LEU A 1 163 ? -24.356 -4.810 25.179 1.00 96.38 163 LEU A CA 1
ATOM 1264 C C . LEU A 1 163 ? -23.087 -5.613 25.511 1.00 96.38 163 LEU A C 1
ATOM 1266 O O . LEU A 1 163 ? -23.183 -6.714 26.059 1.00 96.38 163 LEU A O 1
ATOM 1270 N N . ILE A 1 164 ? -21.897 -5.065 25.231 1.00 96.50 164 ILE A N 1
ATOM 1271 C CA . ILE A 1 164 ? -20.610 -5.657 25.636 1.00 96.50 164 ILE A CA 1
ATOM 1272 C C . ILE A 1 164 ? -20.543 -5.781 27.164 1.00 96.50 164 ILE A C 1
ATOM 1274 O O . ILE A 1 164 ? -20.237 -6.856 27.681 1.00 96.50 164 ILE A O 1
ATOM 1278 N N . VAL A 1 165 ? -20.860 -4.707 27.895 1.00 96.56 165 VAL A N 1
ATOM 1279 C CA . VAL A 1 165 ? -20.867 -4.693 29.368 1.00 96.56 165 VAL A CA 1
ATOM 1280 C C . VAL A 1 165 ? -21.845 -5.727 29.924 1.00 96.56 165 VAL A C 1
ATOM 1282 O O . VAL A 1 165 ? -21.494 -6.469 30.849 1.00 96.56 165 VAL A O 1
ATOM 1285 N N . GLN A 1 166 ? -23.045 -5.818 29.344 1.00 95.50 166 GLN A N 1
ATOM 1286 C CA . GLN A 1 166 ? -24.034 -6.826 29.719 1.00 95.50 166 GLN A CA 1
ATOM 1287 C C . GLN A 1 166 ? -23.462 -8.242 29.559 1.00 95.50 166 GLN A C 1
ATOM 1289 O O . GLN A 1 166 ? -23.485 -9.020 30.512 1.00 95.50 166 GLN A O 1
ATOM 1294 N N . LYS A 1 167 ? -22.887 -8.561 28.393 1.00 94.81 167 LYS A N 1
ATOM 1295 C CA . LYS A 1 167 ? -22.323 -9.890 28.111 1.00 94.81 167 LYS A CA 1
ATOM 1296 C C . LYS A 1 167 ? -21.156 -10.248 29.026 1.00 94.81 167 LYS A C 1
ATOM 1298 O O . LYS A 1 167 ? -21.094 -11.362 29.531 1.00 94.81 167 LYS A O 1
ATOM 1303 N N . ILE A 1 168 ? -20.267 -9.300 29.308 1.00 94.81 168 ILE A N 1
ATOM 1304 C CA . ILE A 1 168 ? -19.150 -9.512 30.240 1.00 94.81 168 ILE A CA 1
ATOM 1305 C C . ILE A 1 168 ? -19.656 -9.787 31.662 1.00 94.81 168 ILE A C 1
ATOM 1307 O O . ILE A 1 168 ? -19.084 -10.608 32.373 1.00 94.81 168 ILE A O 1
ATOM 1311 N N . SER A 1 169 ? -20.744 -9.137 32.077 1.00 92.19 169 SER A N 1
ATOM 1312 C CA . SER A 1 169 ? -21.330 -9.319 33.414 1.00 92.19 169 SER A CA 1
ATOM 1313 C C . SER A 1 169 ? -21.977 -10.704 33.612 1.00 92.19 169 SER A C 1
ATOM 1315 O O . SER A 1 169 ? -22.104 -11.182 34.749 1.00 92.19 169 SER A O 1
ATOM 1317 N N . GLU A 1 170 ? -22.372 -11.364 32.518 1.00 92.19 170 GLU A N 1
ATOM 1318 C CA . GLU A 1 170 ? -22.886 -12.741 32.508 1.00 92.19 170 GLU A CA 1
ATOM 1319 C C . GLU A 1 170 ? -21.767 -13.772 32.754 1.00 92.19 170 GLU A C 1
ATOM 1321 O O . GLU A 1 170 ? -22.011 -14.803 33.388 1.00 92.19 170 GLU A O 1
ATOM 1326 N N . GLU A 1 171 ? -20.535 -13.480 32.329 1.00 90.88 171 GLU A N 1
ATOM 1327 C CA . GLU A 1 171 ? -19.379 -14.358 32.523 1.00 90.88 171 GLU A CA 1
ATOM 1328 C C . GLU A 1 171 ? -18.971 -14.449 34.012 1.00 90.88 171 GLU A C 1
ATOM 1330 O O . GLU A 1 171 ? -19.284 -13.585 34.843 1.00 90.88 171 GLU A O 1
ATOM 1335 N N . LYS A 1 172 ? -18.259 -15.522 34.377 1.00 87.44 172 LYS A N 1
ATOM 1336 C CA . LYS A 1 172 ? -17.787 -15.803 35.748 1.00 87.44 172 LYS A CA 1
ATOM 1337 C C . LYS A 1 172 ? -16.316 -16.231 35.737 1.00 87.44 172 LYS A C 1
ATOM 1339 O O . LYS A 1 172 ? -15.801 -16.637 34.704 1.00 87.44 172 LYS A O 1
ATOM 1344 N N . ASP A 1 173 ? -15.668 -16.175 36.903 1.00 87.69 173 ASP A N 1
ATOM 1345 C CA . ASP A 1 173 ? -14.286 -16.645 37.124 1.00 87.69 173 ASP A CA 1
ATOM 1346 C C . ASP A 1 173 ? -13.210 -15.956 36.255 1.00 87.69 173 ASP A C 1
ATOM 1348 O O . ASP A 1 173 ? -12.434 -16.593 35.543 1.00 87.69 173 ASP A O 1
ATOM 1352 N N . PHE A 1 174 ? -13.142 -14.627 36.334 1.00 90.44 174 PHE A N 1
ATOM 1353 C CA . PHE A 1 174 ? -12.042 -13.837 35.780 1.00 90.44 174 PHE A CA 1
ATOM 1354 C C . PHE A 1 174 ? -11.743 -12.632 36.675 1.00 90.44 174 PHE A C 1
ATOM 1356 O O . PHE A 1 174 ? -12.631 -12.097 37.343 1.00 90.44 174 PHE A O 1
ATOM 1363 N N . GLY A 1 175 ? -10.472 -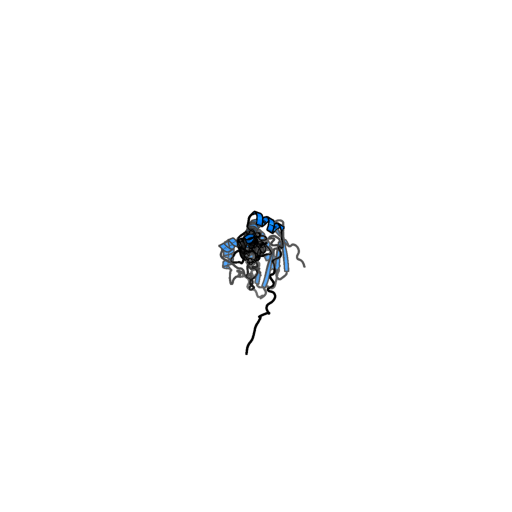12.233 36.711 1.00 91.44 175 GLY A N 1
ATOM 1364 C CA . GLY A 1 175 ? -9.985 -11.092 37.493 1.00 91.44 175 GLY A CA 1
ATOM 1365 C C . GLY A 1 175 ? -9.573 -9.888 36.643 1.00 91.44 175 GLY A C 1
ATOM 1366 O O . GLY A 1 175 ? -9.269 -8.836 37.197 1.00 91.44 175 GLY A O 1
ATOM 1367 N N . LEU A 1 176 ? -9.553 -10.033 35.315 1.00 93.19 176 LEU A N 1
ATOM 1368 C CA . LEU A 1 176 ? -9.046 -9.041 34.363 1.00 93.19 176 LEU A CA 1
ATOM 1369 C C . LEU A 1 176 ? -9.842 -9.105 33.057 1.00 93.19 176 LEU A C 1
ATOM 1371 O O . LEU A 1 176 ? -10.099 -10.196 32.551 1.00 93.19 176 LEU A O 1
ATOM 1375 N N . ILE A 1 177 ? -10.162 -7.948 32.481 1.00 95.56 177 ILE A N 1
ATOM 1376 C CA . ILE A 1 177 ? -10.639 -7.846 31.098 1.00 95.56 177 ILE A CA 1
ATOM 1377 C C . ILE A 1 177 ? -9.427 -7.574 30.202 1.00 95.56 177 ILE A C 1
ATOM 1379 O O . ILE A 1 177 ? -8.727 -6.579 30.393 1.00 95.56 177 ILE A O 1
ATOM 1383 N N . TYR A 1 178 ? -9.177 -8.458 29.238 1.00 96.19 178 TYR A N 1
ATOM 1384 C CA . TYR A 1 178 ? -8.112 -8.325 28.246 1.00 96.19 178 TYR A CA 1
ATOM 1385 C C . TYR A 1 178 ? -8.725 -8.038 26.874 1.00 96.19 178 TYR A C 1
ATOM 1387 O O . TYR A 1 178 ? -9.350 -8.918 26.288 1.00 96.19 178 TYR A O 1
ATOM 1395 N N . ILE A 1 179 ? -8.560 -6.817 26.368 1.00 96.62 179 ILE A N 1
ATOM 1396 C CA . ILE A 1 179 ? -9.086 -6.405 25.063 1.00 96.62 179 ILE A CA 1
ATOM 1397 C C . ILE A 1 179 ? -8.010 -6.613 24.000 1.00 96.62 179 ILE A C 1
ATOM 1399 O O . ILE A 1 179 ? -6.975 -5.947 24.010 1.00 96.62 179 ILE A O 1
ATOM 1403 N N . GLU A 1 180 ? -8.252 -7.530 23.075 1.00 93.56 180 GLU A N 1
ATOM 1404 C CA . GLU A 1 180 ? -7.360 -7.809 21.959 1.00 93.56 180 GLU A CA 1
ATOM 1405 C C . GLU A 1 180 ? -7.663 -6.867 20.790 1.00 93.56 180 GLU A C 1
ATOM 1407 O O . GLU A 1 180 ? -8.683 -6.967 20.112 1.00 93.56 180 GLU A O 1
ATOM 1412 N N . LEU A 1 181 ? -6.756 -5.920 20.582 1.00 87.94 181 LEU A N 1
ATOM 1413 C CA . LEU A 1 181 ? -6.697 -5.030 19.433 1.00 87.94 181 LEU A CA 1
ATOM 1414 C C . LEU A 1 181 ? -5.696 -5.636 18.440 1.00 87.94 181 LEU A C 1
ATOM 1416 O O . LEU A 1 181 ? -4.534 -5.860 18.792 1.00 87.94 181 LEU A O 1
ATOM 1420 N N . PHE A 1 182 ? -6.145 -5.946 17.226 1.00 69.31 182 PHE A N 1
ATOM 1421 C CA . PHE A 1 182 ? -5.262 -6.418 16.162 1.00 69.31 182 PHE A CA 1
ATOM 1422 C C . PHE A 1 182 ? -4.569 -5.217 15.529 1.00 69.31 182 PHE A C 1
ATOM 1424 O O . PHE A 1 182 ? -5.229 -4.394 14.904 1.00 69.31 182 PHE A O 1
ATOM 1431 N N . GLU A 1 183 ? -3.248 -5.128 15.684 1.00 58.84 183 GLU A N 1
ATOM 1432 C CA . GLU A 1 183 ? -2.428 -4.273 14.829 1.00 58.84 183 GLU A CA 1
ATOM 1433 C C . GLU A 1 183 ? -2.201 -5.009 13.507 1.00 58.84 183 GLU A C 1
ATOM 1435 O O . GLU A 1 183 ? -1.808 -6.177 13.472 1.00 58.84 183 GLU A O 1
ATOM 1440 N N . THR A 1 184 ? -2.437 -4.315 12.407 1.00 53.62 184 THR A N 1
ATOM 1441 C CA . THR A 1 184 ? -2.067 -4.791 11.074 1.00 53.62 184 THR A CA 1
ATOM 1442 C C . THR A 1 184 ? -0.909 -3.938 10.585 1.00 53.62 184 THR A C 1
ATOM 1444 O O . THR A 1 184 ? -1.050 -2.730 10.420 1.00 53.62 184 THR A O 1
ATOM 1447 N N . GLU A 1 185 ? 0.252 -4.573 10.423 1.00 55.12 185 GLU A N 1
ATOM 1448 C CA . GLU A 1 185 ? 1.503 -3.927 10.013 1.00 55.12 185 GLU A CA 1
ATOM 1449 C C . GLU A 1 185 ? 1.363 -3.244 8.633 1.00 55.12 185 GLU A C 1
ATOM 1451 O O . GLU A 1 185 ? 0.775 -3.833 7.713 1.00 55.12 185 GLU A O 1
ATOM 1456 N N . PRO A 1 186 ? 1.893 -2.016 8.468 1.00 55.62 186 PRO A N 1
ATOM 1457 C CA . PRO A 1 186 ? 1.790 -1.259 7.231 1.00 55.62 186 PRO A CA 1
ATOM 1458 C C . PRO A 1 186 ? 2.676 -1.782 6.094 1.00 55.62 186 PRO A C 1
ATOM 1460 O O . PRO A 1 186 ? 3.560 -2.626 6.234 1.00 55.62 186 PRO A O 1
ATOM 1463 N N . SER A 1 187 ? 2.377 -1.243 4.918 1.00 60.50 187 SER A N 1
ATOM 1464 C CA . SER A 1 187 ? 2.834 -1.673 3.612 1.00 60.50 187 SER A CA 1
ATOM 1465 C C . SER A 1 187 ? 4.182 -1.098 3.210 1.00 60.50 187 SER A C 1
ATOM 1467 O O . SER A 1 187 ? 4.299 0.114 3.037 1.00 60.50 187 SER A O 1
ATOM 1469 N N . CYS A 1 188 ? 5.125 -2.014 2.998 1.00 55.56 188 CYS A N 1
ATOM 1470 C CA . CYS A 1 188 ? 6.296 -2.004 2.112 1.00 55.56 188 CYS A CA 1
ATOM 1471 C C . CYS A 1 188 ? 7.467 -2.596 2.894 1.00 55.56 188 CYS A C 1
ATOM 1473 O O . CYS A 1 188 ? 8.016 -1.948 3.781 1.00 55.56 188 CYS A O 1
ATOM 1475 N N . TYR A 1 189 ? 7.862 -3.821 2.561 1.00 56.88 189 TYR A N 1
ATOM 1476 C CA . TYR A 1 189 ? 9.100 -4.400 3.067 1.00 56.88 189 TYR A CA 1
ATOM 1477 C C . TYR A 1 189 ? 9.971 -4.809 1.885 1.00 56.88 189 TYR A C 1
ATOM 1479 O O . TYR A 1 189 ? 9.485 -5.349 0.888 1.00 56.88 189 TYR A O 1
ATOM 1487 N N . TYR A 1 190 ? 11.263 -4.512 1.989 1.00 50.34 190 TYR A N 1
ATOM 1488 C CA . TYR A 1 190 ? 12.247 -5.029 1.052 1.00 50.34 190 TYR A CA 1
ATOM 1489 C C . TYR A 1 190 ? 12.402 -6.524 1.312 1.00 50.34 190 TYR A C 1
ATOM 1491 O O . TYR A 1 190 ? 12.689 -6.938 2.437 1.00 50.34 190 TYR A O 1
ATOM 1499 N N . GLN A 1 191 ? 12.209 -7.343 0.280 1.00 50.91 191 GLN A N 1
ATOM 1500 C CA . GLN A 1 191 ? 12.630 -8.733 0.361 1.00 50.91 191 GLN A CA 1
ATOM 1501 C C . GLN A 1 191 ? 14.165 -8.786 0.287 1.00 50.91 191 GLN A C 1
ATOM 1503 O O . GLN A 1 191 ? 14.736 -8.160 -0.610 1.00 50.91 191 GLN A O 1
ATOM 1508 N N . PRO A 1 192 ? 14.845 -9.533 1.181 1.00 46.56 192 PRO A N 1
ATOM 1509 C CA . PRO A 1 192 ? 16.308 -9.633 1.194 1.00 46.56 192 PRO A CA 1
ATOM 1510 C C . PRO A 1 192 ? 16.928 -10.139 -0.121 1.00 46.56 192 PRO A C 1
ATOM 1512 O O . PRO A 1 192 ? 18.123 -9.976 -0.326 1.00 46.56 192 PRO A O 1
ATOM 1515 N N . SER A 1 193 ? 16.134 -10.750 -1.009 1.00 51.22 193 SER A N 1
ATOM 1516 C CA . SER A 1 193 ? 16.582 -11.357 -2.268 1.00 51.22 193 SER A CA 1
ATOM 1517 C C . SER A 1 193 ? 16.573 -10.420 -3.484 1.00 51.22 193 SER A C 1
ATOM 1519 O O . SER A 1 193 ? 16.816 -10.881 -4.593 1.00 51.22 193 SER A O 1
ATOM 1521 N N . GLY A 1 194 ? 16.303 -9.122 -3.308 1.00 50.97 194 GLY A N 1
ATOM 1522 C CA . GLY A 1 194 ? 16.607 -8.116 -4.331 1.00 50.97 194 GLY A CA 1
ATOM 1523 C C . GLY A 1 194 ? 15.781 -8.157 -5.623 1.00 50.97 194 GLY A C 1
ATOM 1524 O O . GLY A 1 194 ? 16.308 -7.741 -6.646 1.00 50.97 194 GLY A O 1
ATOM 1525 N N . SER A 1 195 ? 14.526 -8.634 -5.634 1.00 56.03 195 SER A N 1
ATOM 1526 C CA . SER A 1 195 ? 13.780 -8.706 -6.915 1.00 56.03 195 SER A CA 1
ATOM 1527 C C . SER A 1 195 ? 12.314 -8.270 -6.926 1.00 56.03 195 SER A C 1
ATOM 1529 O O . SER A 1 195 ? 11.781 -8.096 -8.012 1.00 56.03 195 SER A O 1
ATOM 1531 N N . VAL A 1 196 ? 11.626 -8.042 -5.800 1.00 56.66 196 VAL A N 1
ATOM 1532 C CA . VAL A 1 196 ? 10.250 -7.500 -5.852 1.00 56.66 196 VAL A CA 1
ATOM 1533 C C . VAL A 1 196 ? 9.953 -6.663 -4.609 1.00 56.66 196 VAL A C 1
ATOM 1535 O O . VAL A 1 196 ? 9.902 -7.185 -3.494 1.00 56.66 196 VAL A O 1
ATOM 1538 N N . LEU A 1 197 ? 9.696 -5.364 -4.788 1.00 63.28 197 LEU A N 1
ATOM 1539 C CA . LEU A 1 197 ? 9.046 -4.559 -3.754 1.00 63.28 197 LEU A CA 1
ATOM 1540 C C . LEU A 1 197 ? 7.583 -5.010 -3.651 1.00 63.28 197 LEU A C 1
ATOM 1542 O O . LEU A 1 197 ? 6.779 -4.765 -4.551 1.00 63.28 197 LEU A O 1
ATOM 1546 N N . GLN A 1 198 ? 7.223 -5.689 -2.562 1.00 65.94 198 GLN A N 1
ATOM 1547 C CA . GLN A 1 198 ? 5.828 -6.047 -2.318 1.00 65.94 198 GLN A CA 1
ATOM 1548 C C . GLN A 1 198 ? 5.084 -4.859 -1.702 1.00 65.94 198 GLN A C 1
ATOM 1550 O O . GLN A 1 198 ? 5.161 -4.600 -0.500 1.00 65.94 198 GLN A O 1
ATOM 1555 N N . CYS A 1 199 ? 4.332 -4.145 -2.539 1.00 74.31 199 CYS A N 1
ATOM 1556 C CA . CYS A 1 199 ? 3.369 -3.145 -2.093 1.00 74.31 199 CYS A CA 1
ATOM 1557 C C . CYS A 1 199 ? 2.080 -3.850 -1.645 1.00 74.31 199 CYS A C 1
ATOM 1559 O O . CYS A 1 199 ? 1.420 -4.512 -2.449 1.00 74.31 199 CYS A O 1
ATOM 1561 N N . ARG A 1 200 ? 1.690 -3.697 -0.378 1.00 79.81 200 ARG A N 1
ATOM 1562 C CA . ARG A 1 200 ? 0.390 -4.167 0.131 1.00 79.81 200 ARG A CA 1
ATOM 1563 C C . ARG A 1 200 ? -0.531 -2.968 0.352 1.00 79.81 200 ARG A C 1
ATOM 1565 O O . ARG A 1 200 ? -0.053 -1.898 0.681 1.00 79.81 200 ARG A O 1
ATOM 1572 N N . SER A 1 201 ? -1.839 -3.116 0.181 1.00 85.06 201 SER A N 1
ATOM 1573 C CA . SER A 1 201 ? -2.774 -2.076 0.635 1.00 85.06 201 SER A CA 1
ATOM 1574 C C . SER A 1 201 ? -2.895 -2.105 2.165 1.00 85.06 201 SER A C 1
ATOM 1576 O O . SER A 1 201 ? -2.975 -3.183 2.762 1.00 85.06 201 SER A O 1
ATOM 1578 N N . THR A 1 202 ? -2.940 -0.927 2.788 1.00 86.12 202 THR A N 1
ATOM 1579 C CA . THR A 1 202 ? -3.258 -0.704 4.214 1.00 86.12 202 THR A CA 1
ATOM 1580 C C . THR A 1 202 ? -4.698 -0.235 4.412 1.00 86.12 202 THR A C 1
ATOM 1582 O O . THR A 1 202 ? -5.127 0.090 5.514 1.00 86.12 202 THR A O 1
ATOM 1585 N N . LEU A 1 203 ? -5.520 -0.202 3.363 1.00 90.88 203 LEU A N 1
ATOM 1586 C CA . LEU A 1 203 ? -6.886 0.299 3.496 1.00 90.88 203 LEU A CA 1
ATOM 1587 C C . LEU A 1 203 ? -7.713 -0.515 4.501 1.00 90.88 203 LEU A C 1
ATOM 1589 O O . LEU A 1 203 ? -8.441 0.057 5.311 1.00 90.88 203 LEU A O 1
ATOM 1593 N N . LYS A 1 204 ? -7.597 -1.847 4.462 1.00 91.00 204 LYS A N 1
ATOM 1594 C CA . LYS A 1 204 ? -8.322 -2.744 5.374 1.00 91.00 204 LYS A CA 1
ATOM 1595 C C . LYS A 1 204 ? -7.896 -2.542 6.830 1.00 91.00 204 LYS A C 1
ATOM 1597 O O . LYS A 1 204 ? -8.760 -2.448 7.698 1.00 91.00 204 LYS A O 1
ATOM 1602 N N . SER A 1 205 ? -6.590 -2.422 7.073 1.00 87.69 205 SER A N 1
ATOM 1603 C CA . SER A 1 205 ? -6.029 -2.153 8.398 1.00 87.69 205 SER A CA 1
ATOM 1604 C C . SER A 1 205 ? -6.503 -0.818 8.951 1.00 87.69 205 SER A C 1
ATOM 1606 O O . SER A 1 205 ? -7.049 -0.756 10.044 1.00 87.69 205 SER A O 1
ATOM 1608 N N . ASN A 1 206 ? -6.404 0.239 8.147 1.00 90.25 206 ASN A N 1
ATOM 1609 C CA . ASN A 1 206 ? -6.752 1.589 8.581 1.00 90.25 206 ASN A CA 1
ATOM 1610 C C . ASN A 1 206 ? -8.255 1.699 8.885 1.00 90.25 206 ASN A C 1
ATOM 1612 O O . ASN A 1 206 ? -8.653 2.320 9.871 1.00 90.25 206 ASN A O 1
ATOM 1616 N N . LYS A 1 207 ? -9.107 1.055 8.068 1.00 93.88 207 LYS A N 1
ATOM 1617 C CA . LYS A 1 207 ? -10.545 0.926 8.353 1.00 93.88 207 LYS A CA 1
ATOM 1618 C C . LYS A 1 207 ? -10.776 0.209 9.678 1.00 93.88 207 LYS A C 1
ATOM 1620 O O . LYS A 1 207 ? -11.549 0.703 10.491 1.00 93.88 207 LYS A O 1
ATOM 1625 N N . TYR A 1 208 ? -10.113 -0.922 9.899 1.00 92.56 208 TYR A N 1
ATOM 1626 C CA . TYR A 1 208 ? -10.241 -1.683 11.135 1.00 92.56 208 TYR A CA 1
ATOM 1627 C C . TYR A 1 208 ? -9.829 -0.857 12.362 1.00 92.56 208 TYR A C 1
ATOM 1629 O O . TYR A 1 208 ? -10.636 -0.714 13.279 1.00 92.56 208 TYR A O 1
ATOM 1637 N N . ASP A 1 209 ? -8.649 -0.228 12.342 1.00 91.12 209 ASP A N 1
ATOM 1638 C CA . ASP A 1 209 ? -8.157 0.638 13.423 1.00 91.12 209 ASP A CA 1
ATOM 1639 C C . ASP A 1 209 ? -9.139 1.775 13.724 1.00 91.12 209 ASP A C 1
ATOM 1641 O O . ASP A 1 209 ? -9.447 2.063 14.883 1.00 91.12 209 ASP A O 1
ATOM 1645 N N . PHE A 1 210 ? -9.682 2.405 12.678 1.00 93.62 210 PHE A N 1
ATOM 1646 C CA . PHE A 1 210 ? -10.699 3.439 12.823 1.00 93.62 210 PHE A CA 1
ATOM 1647 C C . PHE A 1 210 ? -11.939 2.899 13.533 1.00 93.62 210 PHE A C 1
ATOM 1649 O O . PHE A 1 210 ? -12.348 3.472 14.543 1.00 93.62 210 PHE A O 1
ATOM 1656 N N . LEU A 1 211 ? -12.511 1.788 13.065 1.00 95.19 211 LEU A N 1
ATOM 1657 C CA . LEU A 1 211 ? -13.718 1.202 13.652 1.00 95.19 211 LEU A CA 1
ATOM 1658 C C . LEU A 1 211 ? -13.498 0.750 15.100 1.00 95.19 211 LEU A C 1
ATOM 1660 O O . LEU A 1 211 ? -14.320 1.056 15.965 1.00 95.19 211 LEU A O 1
ATOM 1664 N N . ILE A 1 212 ? -12.368 0.104 15.381 1.00 93.69 212 ILE A N 1
ATOM 1665 C CA . ILE A 1 212 ? -11.948 -0.281 16.730 1.00 93.69 212 ILE A CA 1
ATOM 1666 C C . ILE A 1 212 ? -11.814 0.940 17.638 1.00 93.69 212 ILE A C 1
ATOM 1668 O O . ILE A 1 212 ? -12.307 0.912 18.763 1.00 93.69 212 ILE A O 1
ATOM 1672 N N . SER A 1 213 ? -11.222 2.037 17.157 1.00 92.38 213 SER A N 1
ATOM 1673 C CA . SER A 1 213 ? -11.067 3.265 17.950 1.00 92.38 213 SER A CA 1
ATOM 1674 C C . SER A 1 213 ? -12.396 3.944 18.290 1.00 92.38 213 SER A C 1
ATOM 1676 O O . SER A 1 213 ? -12.498 4.618 19.321 1.00 92.38 213 SER A O 1
ATOM 1678 N N . LYS A 1 214 ? -13.416 3.765 17.436 1.00 95.12 214 LYS A N 1
ATOM 1679 C CA . LYS A 1 214 ? -14.781 4.226 17.708 1.00 95.12 214 LYS A CA 1
ATOM 1680 C C . LYS A 1 214 ? -15.492 3.298 18.689 1.00 95.12 214 LYS A C 1
ATOM 1682 O O . LYS A 1 214 ? -16.226 3.789 19.541 1.00 95.12 214 LYS A O 1
ATOM 1687 N N . LEU A 1 215 ? -15.304 1.980 18.563 1.00 95.94 215 LEU A N 1
ATOM 1688 C CA . LEU A 1 215 ? -15.973 0.991 19.411 1.00 95.94 215 LEU A CA 1
ATOM 1689 C C . LEU A 1 215 ? -15.395 0.988 20.823 1.00 95.94 215 LEU A C 1
ATOM 1691 O O . LEU A 1 215 ? -16.132 1.123 21.791 1.00 95.94 215 LEU A O 1
ATOM 1695 N N . PHE A 1 216 ? -14.077 0.884 20.957 1.00 95.19 216 PHE A N 1
ATOM 1696 C CA . PHE A 1 216 ? -13.376 0.973 22.234 1.00 95.19 216 PHE A CA 1
ATOM 1697 C C . PHE A 1 216 ? -13.003 2.425 22.533 1.00 95.19 216 PHE A C 1
ATOM 1699 O O . PHE A 1 216 ? -11.835 2.772 22.685 1.00 95.19 216 PHE A O 1
ATOM 1706 N N . SER A 1 217 ? -14.016 3.292 22.584 1.00 94.75 217 SER A N 1
ATOM 1707 C CA . SER A 1 217 ? -13.862 4.710 22.909 1.00 94.75 217 SER A CA 1
ATOM 1708 C C . SER A 1 217 ? -13.706 4.944 24.416 1.00 94.75 217 SER A C 1
ATOM 1710 O O . SER A 1 217 ? -13.855 4.027 25.229 1.00 94.75 217 SER A O 1
ATOM 1712 N N . LYS A 1 218 ? -13.465 6.204 24.808 1.00 95.88 218 LYS A N 1
ATOM 1713 C CA . LYS A 1 218 ? -13.511 6.631 26.219 1.00 95.88 218 LYS A CA 1
ATOM 1714 C C . LYS A 1 218 ? -14.787 6.135 26.915 1.00 95.88 218 LYS A C 1
ATOM 1716 O O . LYS A 1 218 ? -14.693 5.597 28.014 1.00 95.88 218 LYS A O 1
ATOM 1721 N N . TYR A 1 219 ? -15.942 6.271 26.257 1.00 96.44 219 TYR A N 1
ATOM 1722 C CA . TYR A 1 219 ? -17.229 5.832 26.795 1.00 96.44 219 TYR A CA 1
ATOM 1723 C C . TYR A 1 219 ? -17.209 4.344 27.146 1.00 96.44 219 TYR A C 1
ATOM 1725 O O . TYR A 1 219 ? -17.525 3.972 28.269 1.00 96.44 219 TYR A O 1
ATOM 1733 N N . THR A 1 220 ? -16.760 3.495 26.223 1.00 96.31 220 THR A N 1
ATOM 1734 C CA . THR A 1 220 ? -16.719 2.038 26.409 1.00 96.31 220 THR A CA 1
ATOM 1735 C C . THR A 1 220 ? -15.851 1.637 27.592 1.00 96.31 220 THR A C 1
ATOM 1737 O O . THR A 1 220 ? -16.265 0.840 28.433 1.00 96.31 220 THR A O 1
ATOM 1740 N N . PHE A 1 221 ? -14.659 2.222 27.702 1.00 96.19 221 PHE A N 1
ATOM 1741 C CA . PHE A 1 221 ? -13.760 1.951 28.818 1.00 96.19 221 PHE A CA 1
ATOM 1742 C C . PHE A 1 221 ? -14.313 2.450 30.161 1.00 96.19 221 PHE A C 1
ATOM 1744 O O . PHE A 1 221 ? -14.209 1.741 31.163 1.00 96.19 221 PHE A O 1
ATOM 1751 N N . GLU A 1 222 ? -14.926 3.636 30.203 1.00 95.56 222 GLU A N 1
ATOM 1752 C CA . GLU A 1 222 ? -15.585 4.149 31.411 1.00 95.56 222 GLU A CA 1
ATOM 1753 C C . GLU A 1 222 ? -16.793 3.292 31.804 1.00 95.56 222 GLU A C 1
ATOM 1755 O O . GLU A 1 222 ? -16.964 2.978 32.982 1.00 95.56 222 GLU A O 1
ATOM 1760 N N . ASN A 1 223 ? -17.578 2.843 30.828 1.00 95.50 223 ASN A N 1
ATOM 1761 C CA . ASN A 1 223 ? -18.735 1.984 31.034 1.00 95.50 223 ASN A CA 1
ATOM 1762 C C . ASN A 1 223 ? -18.324 0.620 31.619 1.00 95.50 223 ASN A C 1
ATOM 1764 O O . ASN A 1 223 ? -18.856 0.192 32.646 1.00 95.50 223 ASN A O 1
ATOM 1768 N N . LEU A 1 224 ? -17.289 -0.015 31.053 1.00 95.25 224 LEU A N 1
ATOM 1769 C CA . LEU A 1 224 ? -16.691 -1.240 31.597 1.00 95.25 224 LEU A CA 1
ATOM 1770 C C . LEU A 1 224 ? -16.161 -1.036 33.019 1.00 95.25 224 LEU A C 1
ATOM 1772 O O . LEU A 1 224 ? -16.448 -1.836 33.913 1.00 95.25 224 LEU A O 1
ATOM 1776 N N . LYS A 1 225 ? -15.414 0.050 33.244 1.00 94.00 225 LYS A N 1
ATOM 1777 C CA . LYS A 1 225 ? -14.846 0.374 34.555 1.00 94.00 225 LYS A CA 1
ATOM 1778 C C . LYS A 1 225 ? -15.937 0.533 35.612 1.00 94.00 225 LYS A C 1
ATOM 1780 O O . LYS A 1 225 ? -15.785 0.001 36.709 1.00 94.00 225 LYS A O 1
ATOM 1785 N N . ASN A 1 226 ? -17.011 1.249 35.294 1.00 93.88 226 ASN A N 1
ATOM 1786 C CA . ASN A 1 226 ? -18.053 1.602 36.256 1.00 93.88 226 ASN A CA 1
ATOM 1787 C C . ASN A 1 226 ? -19.018 0.442 36.541 1.00 93.88 226 ASN A C 1
ATOM 1789 O O . ASN A 1 226 ? -19.512 0.341 37.661 1.00 93.88 226 ASN A O 1
ATOM 1793 N N . ASN A 1 227 ? -19.256 -0.447 35.571 1.00 93.19 227 ASN A N 1
ATOM 1794 C CA . ASN A 1 227 ? -20.235 -1.529 35.713 1.00 93.19 227 ASN A CA 1
ATOM 1795 C C . ASN A 1 227 ? -19.611 -2.891 36.045 1.00 93.19 227 ASN A C 1
ATOM 1797 O O . ASN A 1 227 ? -20.153 -3.632 36.865 1.00 93.19 227 ASN A O 1
ATOM 1801 N N . VAL A 1 228 ? -18.446 -3.226 35.476 1.00 91.50 228 VAL A N 1
ATOM 1802 C CA . VAL A 1 228 ? -17.775 -4.512 35.751 1.00 91.50 228 VAL A CA 1
ATOM 1803 C C . VAL A 1 228 ? -16.844 -4.409 36.963 1.00 91.50 228 VAL A C 1
ATOM 1805 O O . VAL A 1 228 ? -16.710 -5.362 37.738 1.00 91.50 228 VAL A O 1
ATOM 1808 N N . LEU A 1 229 ? -16.258 -3.225 37.184 1.00 90.69 229 LEU A N 1
ATOM 1809 C CA . LEU A 1 229 ? -15.388 -2.886 38.320 1.00 90.69 229 LEU A CA 1
ATOM 1810 C C . LEU A 1 229 ? -14.062 -3.669 38.378 1.00 90.69 229 LEU A C 1
ATOM 1812 O O . LEU A 1 229 ? -13.358 -3.589 39.387 1.00 90.69 229 LEU A O 1
ATOM 1816 N N . LEU A 1 230 ? -13.701 -4.402 37.323 1.00 91.94 230 LEU A N 1
ATOM 1817 C CA . LEU A 1 230 ? -12.434 -5.127 37.206 1.00 91.94 230 LEU A CA 1
ATOM 1818 C C . LEU A 1 230 ? -11.377 -4.298 36.458 1.00 91.94 230 LEU A C 1
ATOM 1820 O O . LEU A 1 230 ? -11.734 -3.391 35.704 1.00 91.94 230 LEU A O 1
ATOM 1824 N N . PRO A 1 231 ? -10.077 -4.589 36.654 1.00 94.19 231 PRO A N 1
ATOM 1825 C CA . PRO A 1 231 ? -9.020 -4.039 35.818 1.00 94.19 231 PRO A CA 1
ATOM 1826 C C . PRO A 1 231 ? -9.249 -4.350 34.335 1.00 94.19 231 PRO A C 1
ATOM 1828 O O . PRO A 1 231 ? -9.760 -5.417 33.982 1.00 94.19 231 PRO A O 1
ATOM 1831 N N . ILE A 1 232 ? -8.829 -3.422 33.477 1.00 95.88 232 ILE A N 1
ATOM 1832 C CA . ILE A 1 232 ? -8.897 -3.557 32.020 1.00 95.88 232 ILE A CA 1
ATOM 1833 C C . ILE A 1 232 ? -7.499 -3.330 31.465 1.00 95.88 232 ILE A C 1
ATOM 1835 O O . ILE A 1 232 ? -6.830 -2.363 31.831 1.00 95.88 232 ILE A O 1
ATOM 1839 N N . THR A 1 233 ? -7.068 -4.201 30.563 1.00 95.81 233 THR A N 1
ATOM 1840 C CA . THR A 1 233 ? -5.835 -4.015 29.803 1.00 95.81 233 THR A CA 1
ATOM 1841 C C . THR A 1 233 ? -6.074 -4.340 28.336 1.00 95.81 233 THR A C 1
ATOM 1843 O O . THR A 1 233 ? -6.915 -5.181 28.015 1.00 95.81 233 THR A O 1
ATOM 1846 N N . THR A 1 234 ? -5.350 -3.681 27.441 1.00 95.88 234 THR A N 1
ATOM 1847 C CA . THR A 1 234 ? -5.378 -3.994 26.011 1.00 95.88 234 THR A CA 1
ATOM 1848 C C . THR A 1 234 ? -4.169 -4.839 25.604 1.00 95.88 234 THR A C 1
ATOM 1850 O O . THR A 1 234 ? -3.154 -4.899 26.307 1.00 95.88 234 THR A O 1
ATOM 1853 N N . SER A 1 235 ? -4.228 -5.441 24.417 1.00 93.38 235 SER A N 1
ATOM 1854 C CA . SER A 1 235 ? -3.021 -5.748 23.644 1.00 93.38 235 SER A CA 1
ATOM 1855 C C . SER A 1 235 ? -2.259 -4.452 23.302 1.00 93.38 235 SER A C 1
ATOM 1857 O O . SER A 1 235 ? -2.615 -3.354 23.751 1.00 93.38 235 SER A O 1
ATOM 1859 N N . LYS A 1 236 ? -1.168 -4.573 22.539 1.00 89.56 236 LYS A N 1
ATOM 1860 C CA . LYS A 1 236 ? -0.393 -3.415 22.085 1.00 89.56 236 LYS A CA 1
ATOM 1861 C C . LYS A 1 236 ? -1.309 -2.432 21.339 1.00 89.56 236 LYS A C 1
ATOM 1863 O O . LYS A 1 236 ? -2.093 -2.838 20.488 1.00 89.56 236 LYS A O 1
ATOM 1868 N N . PHE A 1 237 ? -1.227 -1.163 21.717 1.00 88.00 237 PHE A N 1
ATOM 1869 C CA . PHE A 1 237 ? -1.992 -0.066 21.147 1.00 88.00 237 PHE A CA 1
ATOM 1870 C C . PHE A 1 237 ? -1.049 1.097 20.877 1.00 88.00 237 PHE A C 1
ATOM 1872 O O . PHE A 1 237 ? -0.648 1.798 21.803 1.00 88.00 237 PHE A O 1
ATOM 1879 N N . ASN A 1 238 ? -0.667 1.301 19.621 1.00 85.69 238 ASN A N 1
ATOM 1880 C CA . ASN A 1 238 ? 0.239 2.383 19.261 1.00 85.69 238 ASN A CA 1
ATOM 1881 C C . ASN A 1 238 ? -0.430 3.766 19.375 1.00 85.69 238 ASN A C 1
ATOM 1883 O O . ASN A 1 238 ? -1.109 4.231 18.458 1.00 85.69 238 ASN A O 1
ATOM 1887 N N . LEU A 1 239 ? -0.218 4.438 20.508 1.00 87.94 239 LEU A N 1
ATOM 1888 C CA . LEU A 1 239 ? -0.691 5.800 20.740 1.00 87.94 239 LEU A CA 1
ATOM 1889 C C . LEU A 1 239 ? 0.398 6.823 20.365 1.00 87.94 239 LEU A C 1
ATOM 1891 O O . LEU A 1 239 ? 1.361 7.019 21.107 1.00 87.94 239 LEU A O 1
ATOM 1895 N N . ALA A 1 240 ? 0.238 7.465 19.202 1.00 87.88 240 ALA A N 1
ATOM 1896 C CA . ALA A 1 240 ? 1.093 8.558 18.722 1.00 87.88 240 ALA A CA 1
ATOM 1897 C C . ALA A 1 240 ? 0.684 9.919 19.337 1.00 87.88 240 ALA A C 1
ATOM 1899 O O . ALA A 1 240 ? -0.020 9.955 20.337 1.00 87.88 240 ALA A O 1
ATOM 1900 N N . SER A 1 241 ? 1.110 11.055 18.764 1.00 90.50 241 SER A N 1
ATOM 1901 C CA . SER A 1 241 ? 0.681 12.388 19.231 1.00 90.50 241 SER A CA 1
ATOM 1902 C C . SER A 1 241 ? -0.805 12.660 18.962 1.00 90.50 241 SER A C 1
ATOM 1904 O O . SER A 1 241 ? -1.375 12.090 18.033 1.00 90.50 241 SER A O 1
ATOM 1906 N N . GLU A 1 242 ? -1.414 13.588 19.715 1.00 91.88 242 GLU A N 1
ATOM 1907 C CA . GLU A 1 242 ? -2.821 14.008 19.543 1.00 91.88 242 GLU A CA 1
ATOM 1908 C C . GLU A 1 242 ? -3.145 14.318 18.079 1.00 91.88 242 GLU A C 1
ATOM 1910 O O . GLU A 1 242 ? -4.084 13.766 17.517 1.00 91.88 242 GLU A O 1
ATOM 1915 N N . GLU A 1 243 ? -2.325 15.155 17.443 1.00 92.50 243 GLU A N 1
ATOM 1916 C CA . GLU A 1 243 ? -2.488 15.551 16.045 1.00 92.50 243 GLU A CA 1
ATOM 1917 C C . GLU A 1 243 ? -2.456 14.344 15.097 1.00 92.50 243 GLU A C 1
ATOM 1919 O O . GLU A 1 243 ? -3.313 14.216 14.224 1.00 92.50 243 GLU A O 1
ATOM 1924 N N . LYS A 1 244 ? -1.509 13.417 15.296 1.00 89.75 244 LYS A N 1
ATOM 1925 C CA . LYS A 1 244 ? -1.404 12.202 14.477 1.00 89.75 244 LYS A CA 1
ATOM 1926 C C . LYS A 1 244 ? -2.616 11.299 14.671 1.00 89.75 244 LYS A C 1
ATOM 1928 O O . LYS A 1 244 ? -3.162 10.810 13.687 1.00 89.75 244 LYS A O 1
ATOM 1933 N N . MET A 1 245 ? -3.062 11.107 15.910 1.00 90.69 245 MET A N 1
ATOM 1934 C CA . MET A 1 245 ? -4.222 10.268 16.222 1.00 90.69 245 MET A CA 1
ATOM 1935 C C . MET A 1 245 ? -5.530 10.881 15.725 1.00 90.69 245 MET A C 1
ATOM 1937 O O . MET A 1 245 ? -6.400 10.153 15.249 1.00 90.69 245 MET A O 1
ATOM 1941 N N . ASN A 1 246 ? -5.663 12.204 15.794 1.00 89.69 246 ASN A N 1
ATOM 1942 C CA . ASN A 1 246 ? -6.787 12.926 15.217 1.00 89.69 246 ASN A CA 1
ATOM 1943 C C . ASN A 1 246 ? -6.795 12.767 13.690 1.00 89.69 246 ASN A C 1
ATOM 1945 O O . ASN A 1 246 ? -7.761 12.269 13.128 1.00 89.69 246 ASN A O 1
ATOM 1949 N N . ASN A 1 247 ? -5.685 13.059 13.013 1.00 86.81 247 ASN A N 1
ATOM 1950 C CA . ASN A 1 247 ? -5.611 12.947 11.555 1.00 86.81 247 ASN A CA 1
ATOM 1951 C C . ASN A 1 247 ? -5.819 11.504 11.055 1.00 86.81 247 ASN A C 1
ATOM 1953 O O . ASN A 1 247 ? -6.465 11.285 10.025 1.00 86.81 247 ASN A O 1
ATOM 1957 N N . TYR A 1 248 ? -5.293 10.514 11.784 1.00 89.00 248 TYR A N 1
ATOM 1958 C CA . TYR A 1 248 ? -5.394 9.102 11.422 1.00 89.00 248 TYR A CA 1
ATOM 1959 C C . TYR A 1 248 ? -6.786 8.528 11.744 1.00 89.00 248 TYR A C 1
ATOM 1961 O O . TYR A 1 248 ? -7.504 8.126 10.826 1.00 89.00 248 TYR A O 1
ATOM 1969 N N . LEU A 1 249 ? -7.222 8.565 13.009 1.00 90.12 249 LEU A N 1
ATOM 1970 C CA . LEU A 1 249 ? -8.425 7.868 13.501 1.00 90.12 249 LEU A CA 1
ATOM 1971 C C . LEU A 1 249 ? -9.627 8.781 13.795 1.00 90.12 249 LEU A C 1
ATOM 1973 O O . LEU A 1 249 ? -10.652 8.308 14.293 1.00 90.12 249 LEU A O 1
ATOM 1977 N N . ASP A 1 250 ? -9.529 10.086 13.536 1.00 91.25 250 ASP A N 1
ATOM 1978 C CA . ASP A 1 250 ? -10.493 11.105 13.980 1.00 91.25 250 ASP A CA 1
ATOM 1979 C C . ASP A 1 250 ? -10.752 11.003 15.497 1.00 91.25 250 ASP A C 1
ATOM 1981 O O . ASP A 1 250 ? -11.895 11.021 15.967 1.00 91.25 250 ASP A O 1
ATOM 1985 N N . MET A 1 251 ? -9.689 10.762 16.273 1.00 91.69 251 MET A N 1
ATOM 1986 C CA . MET A 1 251 ? -9.762 10.656 17.729 1.00 91.69 251 MET A CA 1
ATOM 1987 C C . MET A 1 251 ? -9.969 12.041 18.346 1.00 91.69 251 MET A C 1
ATOM 1989 O O . MET A 1 251 ? -9.198 12.963 18.085 1.00 91.69 251 MET A O 1
ATOM 1993 N N . SER A 1 252 ? -10.985 12.186 19.202 1.00 91.62 252 SER A N 1
ATOM 1994 C CA . SER A 1 252 ? -11.210 13.447 19.909 1.00 91.62 252 SER A CA 1
ATOM 1995 C C . SER A 1 252 ? -10.097 13.715 20.923 1.00 91.62 252 SER A C 1
ATOM 1997 O O . SER A 1 252 ? -9.550 12.793 21.535 1.00 91.62 252 SER A O 1
ATOM 1999 N N . LYS A 1 253 ? -9.812 14.997 21.168 1.00 94.38 253 LYS A N 1
ATOM 2000 C CA . LYS A 1 253 ? -8.863 15.435 22.200 1.00 94.38 253 LYS A CA 1
ATOM 2001 C C . LYS A 1 253 ? -9.172 14.835 23.573 1.00 94.38 253 LYS A C 1
ATOM 2003 O O . LYS A 1 253 ? -8.272 14.406 24.289 1.00 94.38 253 LYS A O 1
ATOM 2008 N N . GLU A 1 254 ? -10.451 14.765 23.934 1.00 94.19 254 GLU A N 1
ATOM 2009 C CA . GLU A 1 254 ? -10.885 14.184 25.206 1.00 94.19 254 GLU A CA 1
ATOM 2010 C C . GLU A 1 254 ? -10.551 12.694 25.316 1.00 94.19 254 GLU A C 1
ATOM 2012 O O . GLU A 1 254 ? -10.073 12.247 26.359 1.00 94.19 254 GLU A O 1
ATOM 2017 N N . GLN A 1 255 ? -10.779 11.926 24.246 1.00 94.12 255 GLN A N 1
ATOM 2018 C CA . GLN A 1 255 ? -10.430 10.508 24.203 1.00 94.12 255 GLN A CA 1
ATOM 2019 C C . GLN A 1 255 ? -8.912 10.311 24.225 1.00 94.12 255 GLN A C 1
ATOM 2021 O O . GLN A 1 255 ? -8.425 9.453 24.958 1.00 94.12 255 GLN A O 1
ATOM 2026 N N . TYR A 1 256 ? -8.162 11.140 23.497 1.00 95.56 256 TYR A N 1
ATOM 2027 C CA . TYR A 1 256 ? -6.701 11.109 23.507 1.00 95.56 256 TYR A CA 1
ATOM 2028 C C . TYR A 1 256 ? -6.127 11.347 24.912 1.00 95.56 256 TYR A C 1
ATOM 2030 O O . TYR A 1 256 ? -5.333 10.544 25.403 1.00 95.56 256 TYR A O 1
ATOM 2038 N N . ILE A 1 257 ? -6.575 12.405 25.599 1.00 96.50 257 ILE A N 1
ATOM 2039 C CA . ILE A 1 257 ? -6.157 12.716 26.977 1.00 96.50 257 ILE A CA 1
ATOM 2040 C C . ILE A 1 257 ? -6.510 11.562 27.920 1.00 96.50 257 ILE A C 1
ATOM 2042 O O . ILE A 1 257 ? -5.704 11.184 28.775 1.00 96.50 257 ILE A O 1
ATOM 2046 N N . TYR A 1 258 ? -7.704 10.986 27.762 1.00 96.31 258 TYR A N 1
ATOM 2047 C CA . TYR A 1 258 ? -8.132 9.833 28.544 1.00 96.31 258 TYR A CA 1
ATOM 2048 C C . TYR A 1 258 ? -7.206 8.626 28.338 1.00 96.31 258 TYR A C 1
ATOM 2050 O O . TYR A 1 258 ? -6.796 8.004 29.318 1.00 96.31 258 TYR A O 1
ATOM 2058 N N . PHE A 1 259 ? -6.834 8.315 27.095 1.00 95.38 259 PHE A N 1
ATOM 2059 C CA . PHE A 1 259 ? -5.918 7.218 26.794 1.00 95.38 259 PHE A CA 1
ATOM 2060 C C . PHE A 1 259 ? -4.516 7.471 27.326 1.00 95.38 259 PHE A C 1
ATOM 2062 O O . PHE A 1 259 ? -4.018 6.617 28.049 1.00 95.38 259 PHE A O 1
ATOM 2069 N N . ILE A 1 260 ? -3.927 8.646 27.083 1.00 95.31 260 ILE A N 1
ATOM 2070 C CA . ILE A 1 260 ? -2.596 9.003 27.601 1.00 95.31 260 ILE A CA 1
ATOM 2071 C C . ILE A 1 260 ? -2.520 8.845 29.122 1.00 95.31 260 ILE A C 1
ATOM 2073 O O . ILE A 1 260 ? -1.551 8.292 29.635 1.00 95.31 260 ILE A O 1
ATOM 2077 N N . LYS A 1 261 ? -3.556 9.267 29.857 1.00 96.69 261 LYS A N 1
ATOM 2078 C CA . LYS A 1 261 ? -3.606 9.132 31.323 1.00 96.69 261 LYS A CA 1
ATOM 2079 C C . LYS A 1 261 ? -3.551 7.675 31.804 1.00 96.69 261 LYS A C 1
ATOM 2081 O O . LYS A 1 261 ? -3.150 7.427 32.939 1.00 96.69 261 LYS A O 1
ATOM 2086 N N . ASN A 1 262 ? -3.984 6.736 30.969 1.00 95.62 262 ASN A N 1
ATOM 2087 C CA . ASN A 1 262 ? -4.032 5.306 31.259 1.00 95.62 262 ASN A CA 1
ATOM 2088 C C . ASN A 1 262 ? -3.040 4.513 30.384 1.00 95.62 262 ASN A C 1
ATOM 2090 O O . ASN A 1 262 ? -3.178 3.299 30.268 1.00 95.62 262 ASN A O 1
ATOM 2094 N N . TYR A 1 263 ? -2.081 5.170 29.724 1.00 95.50 263 TYR A N 1
ATOM 2095 C CA . TYR A 1 263 ? -1.178 4.529 28.770 1.00 95.50 263 TYR A CA 1
ATOM 2096 C C . TYR A 1 263 ? 0.124 4.102 29.447 1.00 95.50 263 TYR A C 1
ATOM 2098 O O . TYR A 1 263 ? 0.874 4.933 29.954 1.00 95.50 263 TYR A O 1
ATOM 2106 N N . GLU A 1 264 ? 0.406 2.801 29.442 1.00 93.12 264 GLU A N 1
ATOM 2107 C CA . GLU A 1 264 ? 1.579 2.224 30.095 1.00 93.12 264 GLU A CA 1
ATOM 2108 C C . GLU A 1 264 ? 2.103 1.026 29.295 1.00 93.12 264 GLU A C 1
ATOM 2110 O O . GLU A 1 264 ? 1.364 0.081 29.008 1.00 93.12 264 GLU A O 1
ATOM 2115 N N . GLY A 1 265 ? 3.390 1.054 28.931 1.00 87.44 265 GLY A N 1
ATOM 2116 C CA . GLY A 1 265 ? 4.048 -0.055 28.229 1.00 87.44 265 GLY A CA 1
ATOM 2117 C C . GLY A 1 265 ? 3.426 -0.390 26.868 1.00 87.44 265 GLY A C 1
ATOM 2118 O O . GLY A 1 265 ? 3.302 -1.566 26.531 1.00 87.44 265 GLY A O 1
ATOM 2119 N N . TYR A 1 266 ? 3.021 0.632 26.104 1.00 89.88 266 TYR A N 1
ATOM 2120 C CA . TYR A 1 266 ? 2.318 0.518 24.815 1.00 89.88 266 TYR A CA 1
ATOM 2121 C C . TYR A 1 266 ? 0.919 -0.102 24.888 1.00 89.88 266 TYR A C 1
ATOM 2123 O O . TYR A 1 266 ? 0.436 -0.665 23.908 1.00 89.88 266 TYR A O 1
ATOM 2131 N N . LYS A 1 267 ? 0.268 -0.041 26.050 1.00 93.88 267 LYS A N 1
ATOM 2132 C CA . LYS A 1 267 ? -1.071 -0.592 26.281 1.00 93.88 267 LYS A CA 1
ATOM 2133 C C . LYS A 1 267 ? -1.914 0.406 27.056 1.00 93.88 267 LYS A C 1
ATOM 2135 O O . LYS A 1 267 ? -1.383 1.207 27.825 1.00 93.88 267 LYS A O 1
ATOM 2140 N N . ILE A 1 268 ? -3.229 0.327 26.901 1.00 95.19 268 ILE A N 1
ATOM 2141 C CA . ILE A 1 268 ? -4.162 1.024 27.786 1.00 95.19 268 ILE A CA 1
ATOM 2142 C C . ILE A 1 268 ? -4.383 0.144 29.017 1.00 95.19 268 ILE A C 1
ATOM 2144 O O . ILE A 1 268 ? -4.727 -1.031 28.892 1.00 95.19 268 ILE A O 1
ATOM 2148 N N . GLN A 1 269 ? -4.164 0.706 30.204 1.00 95.25 269 GLN A N 1
ATOM 2149 C CA . GLN A 1 269 ? -4.291 0.039 31.495 1.00 95.25 269 GLN A CA 1
ATOM 2150 C C . GLN A 1 269 ? -5.184 0.856 32.428 1.00 95.25 269 GLN A C 1
ATOM 2152 O O . GLN A 1 269 ? -4.830 1.945 32.876 1.00 95.25 269 GLN A O 1
ATOM 2157 N N . ILE A 1 270 ? -6.356 0.314 32.749 1.00 94.88 270 ILE A N 1
ATOM 2158 C CA . ILE A 1 270 ? -7.335 0.973 33.612 1.00 94.88 270 ILE A CA 1
ATOM 2159 C C . ILE A 1 270 ? -7.463 0.188 34.905 1.00 94.88 270 ILE A C 1
ATOM 2161 O O . ILE A 1 270 ? -7.774 -1.005 34.917 1.00 94.88 270 ILE A O 1
ATOM 2165 N N . LYS A 1 271 ? -7.260 0.894 36.018 1.00 91.62 271 LYS A N 1
ATOM 2166 C CA . LYS A 1 271 ? -7.415 0.337 37.362 1.00 91.62 271 LYS A CA 1
ATOM 2167 C C . LYS A 1 271 ? -8.888 0.027 37.646 1.00 91.62 271 LYS A C 1
ATOM 2169 O O . LYS A 1 271 ? -9.750 0.892 37.467 1.00 91.62 271 LYS A O 1
ATOM 2174 N N . GLY A 1 272 ? -9.147 -1.188 38.1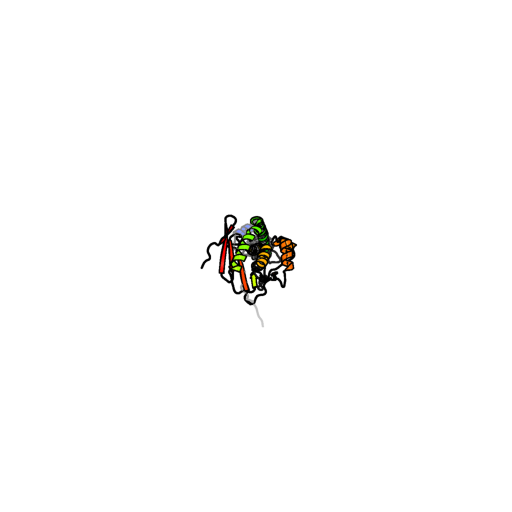25 1.00 85.69 272 GLY A N 1
ATOM 2175 C CA . GLY A 1 272 ? -10.449 -1.612 38.640 1.00 85.69 272 GLY A CA 1
ATOM 2176 C C . GLY A 1 272 ? -10.639 -1.260 40.117 1.00 85.69 272 GLY A C 1
ATOM 2177 O O . GLY A 1 272 ? -9.669 -1.066 40.849 1.00 85.69 272 GLY A O 1
ATOM 2178 N N . SER A 1 273 ? -11.897 -1.199 40.552 1.00 81.44 273 SER A N 1
ATOM 2179 C CA . SER A 1 273 ? -12.288 -0.925 41.945 1.00 81.44 273 SER A CA 1
ATOM 2180 C C . SER A 1 273 ? -12.388 -2.202 42.786 1.00 81.44 273 SER A C 1
ATOM 2182 O O . SER A 1 273 ? -12.279 -2.151 44.008 1.00 81.44 273 SER A O 1
ATOM 2184 N N . LYS A 1 274 ? -12.611 -3.357 42.145 1.00 76.38 274 LYS A N 1
ATOM 2185 C CA . LYS A 1 274 ? -12.576 -4.676 42.780 1.00 76.38 274 LYS A CA 1
ATOM 2186 C C . LYS A 1 274 ? -11.175 -5.259 42.651 1.00 76.38 274 LYS A C 1
ATOM 2188 O O . LYS A 1 274 ? -10.677 -5.472 41.550 1.00 76.38 274 LYS A O 1
ATOM 2193 N N . THR A 1 275 ? -10.574 -5.596 43.781 1.00 60.50 275 THR A N 1
ATOM 2194 C CA . THR A 1 275 ? -9.406 -6.474 43.851 1.00 60.50 275 THR A CA 1
ATOM 2195 C C . THR A 1 275 ? -9.919 -7.899 44.068 1.00 60.50 275 THR A C 1
ATOM 2197 O O . THR A 1 275 ? -10.423 -8.209 45.144 1.00 60.50 275 THR A O 1
ATOM 2200 N N . ASN A 1 276 ? -9.899 -8.772 43.046 1.00 58.66 276 ASN A N 1
ATOM 2201 C CA . ASN A 1 276 ? -10.445 -10.128 43.217 1.00 58.66 276 ASN A CA 1
ATOM 2202 C C . ASN A 1 276 ? -9.678 -11.265 42.504 1.00 58.66 276 ASN A C 1
ATOM 2204 O O . ASN A 1 276 ? -9.735 -11.425 41.290 1.00 58.66 276 ASN A O 1
ATOM 2208 N N . LYS A 1 277 ? -9.015 -12.061 43.357 1.00 60.94 277 LYS A N 1
ATOM 2209 C CA . LYS A 1 277 ? -8.676 -13.505 43.425 1.00 60.94 277 LYS A CA 1
ATOM 2210 C C . LYS A 1 277 ? -8.413 -14.390 42.191 1.00 60.94 277 LYS A C 1
ATOM 2212 O O . LYS A 1 277 ? -7.631 -15.322 42.355 1.00 60.94 277 LYS A O 1
ATOM 2217 N N . SER A 1 278 ? -9.033 -14.199 41.026 1.00 75.25 278 SER A N 1
ATOM 2218 C CA . SER A 1 278 ? -8.820 -15.113 39.882 1.00 75.25 278 SER A CA 1
ATOM 2219 C C . SER A 1 278 ? -7.661 -14.626 39.012 1.00 75.25 278 SER A C 1
ATOM 2221 O O . SER A 1 278 ? -7.608 -13.454 38.651 1.00 75.25 278 SER A O 1
ATOM 2223 N N . SER A 1 279 ? -6.732 -15.519 38.658 1.00 81.75 279 SER A N 1
ATOM 2224 C CA . SER A 1 279 ? -5.617 -15.218 37.745 1.00 81.75 279 SER A CA 1
ATOM 2225 C C . SER A 1 279 ? -6.022 -15.245 36.266 1.00 81.75 279 SER A C 1
ATOM 2227 O O . SER A 1 279 ? -5.208 -14.930 35.399 1.00 81.75 279 SER A O 1
ATOM 2229 N N . LYS A 1 280 ? -7.269 -15.628 35.962 1.00 90.75 280 LYS A N 1
ATOM 2230 C CA . LYS A 1 280 ? -7.786 -15.728 34.595 1.00 90.75 280 LYS A CA 1
ATOM 2231 C C . LYS A 1 280 ? -8.171 -14.359 34.039 1.00 90.75 280 LYS A C 1
ATOM 2233 O O . LYS A 1 280 ? -8.735 -13.519 34.747 1.00 90.75 280 LYS A O 1
ATOM 2238 N N . SER A 1 281 ? -7.930 -14.175 32.745 1.00 92.31 281 SER A N 1
ATOM 2239 C CA . SER A 1 281 ? -8.435 -13.044 31.971 1.00 92.31 281 SER A CA 1
ATOM 2240 C C . SER A 1 281 ? -9.641 -13.449 31.123 1.00 92.31 281 SER A C 1
ATOM 2242 O O . SER A 1 281 ? -9.686 -14.542 30.557 1.00 92.31 281 SER A O 1
ATOM 2244 N N . LEU A 1 282 ? -10.615 -12.547 31.025 1.00 95.00 282 LEU A N 1
ATOM 2245 C CA . LEU A 1 282 ? -11.657 -12.595 30.008 1.00 95.00 282 LEU A CA 1
ATOM 2246 C C . LEU A 1 282 ? -11.120 -11.894 28.762 1.00 95.00 282 LEU A C 1
ATOM 2248 O O . LEU A 1 282 ? -10.905 -10.681 28.786 1.00 95.00 282 LEU A O 1
ATOM 2252 N N . LYS A 1 283 ? -10.876 -12.655 27.696 1.00 96.06 283 LYS A N 1
ATOM 2253 C CA . LYS A 1 283 ? -10.455 -12.106 26.408 1.00 96.06 283 LYS A CA 1
ATOM 2254 C C . LYS A 1 283 ? -11.671 -11.569 25.665 1.00 96.06 283 LYS A C 1
ATOM 2256 O O . LYS A 1 283 ? -12.642 -12.299 25.484 1.00 96.06 283 LYS A O 1
ATOM 2261 N N . LEU A 1 284 ? -11.587 -10.314 25.243 1.00 96.31 284 LEU A N 1
ATOM 2262 C CA . LEU A 1 284 ? -12.564 -9.638 24.404 1.00 96.31 284 LEU A CA 1
ATOM 2263 C C . LEU A 1 284 ? -11.893 -9.212 23.102 1.00 96.31 284 LEU A C 1
ATOM 2265 O O . LEU A 1 284 ? -10.894 -8.499 23.126 1.00 96.31 284 LEU A O 1
ATOM 2269 N N . ASN A 1 285 ? -12.489 -9.588 21.982 1.00 94.88 285 ASN A N 1
ATOM 2270 C CA . ASN A 1 285 ? -12.113 -9.136 20.651 1.00 94.88 285 ASN A CA 1
ATOM 2271 C C . ASN A 1 285 ? -13.372 -8.671 19.899 1.00 94.88 285 ASN A C 1
ATOM 2273 O O . ASN A 1 285 ? -14.472 -9.167 20.147 1.00 94.88 285 ASN A O 1
ATOM 2277 N N . ALA A 1 286 ? -13.215 -7.720 18.984 1.00 94.75 286 ALA A N 1
ATOM 2278 C CA . ALA A 1 286 ? -14.261 -7.275 18.077 1.00 94.75 286 ALA A CA 1
ATOM 2279 C C . ALA A 1 286 ? -13.745 -7.319 16.638 1.00 94.75 286 ALA A C 1
ATOM 2281 O O . ALA A 1 286 ? -12.660 -6.832 16.348 1.00 94.75 286 ALA A O 1
ATOM 2282 N N . SER A 1 287 ? -14.543 -7.851 15.720 1.00 93.94 287 SER A N 1
ATOM 2283 C CA . SER A 1 287 ? -14.232 -7.856 14.290 1.00 93.94 287 SER A CA 1
ATOM 2284 C C . SER A 1 287 ? -15.419 -7.363 13.473 1.00 93.94 287 SER A C 1
ATOM 2286 O O . SER A 1 287 ? -16.563 -7.465 13.907 1.00 93.94 287 SER A O 1
ATOM 2288 N N . PHE A 1 288 ? -15.141 -6.806 12.298 1.00 94.69 288 PHE A N 1
ATOM 2289 C CA . PHE A 1 288 ? -16.139 -6.198 11.419 1.00 94.69 288 PHE A CA 1
ATOM 2290 C C . PHE A 1 288 ? -16.247 -7.029 10.142 1.00 94.69 288 PHE A C 1
ATOM 2292 O O . PHE A 1 288 ? -15.242 -7.219 9.450 1.00 94.69 288 PHE A O 1
ATOM 2299 N N . VAL A 1 289 ? -17.441 -7.538 9.835 1.00 93.00 289 VAL A N 1
ATOM 2300 C CA . VAL A 1 289 ? -17.671 -8.376 8.648 1.00 93.00 289 VAL A CA 1
ATOM 2301 C C . VAL A 1 289 ? -17.493 -7.512 7.403 1.00 93.00 289 VAL A C 1
ATOM 2303 O O . VAL A 1 289 ? -18.218 -6.540 7.229 1.00 93.00 289 VAL A O 1
ATOM 2306 N N . GLU A 1 290 ? -16.500 -7.827 6.565 1.00 90.62 290 GLU A N 1
ATOM 2307 C CA . GLU A 1 290 ? -16.172 -7.052 5.349 1.00 90.62 290 GLU A CA 1
ATOM 2308 C C . GLU A 1 290 ? -15.966 -5.546 5.615 1.00 90.62 290 GLU A C 1
ATOM 2310 O O . GLU A 1 290 ? -16.391 -4.685 4.845 1.00 90.62 290 GLU A O 1
ATOM 2315 N N . GLU A 1 291 ? -15.354 -5.211 6.760 1.00 91.88 291 GLU A N 1
ATOM 2316 C CA . GLU A 1 291 ? -15.157 -3.826 7.215 1.00 91.88 291 GLU A CA 1
ATOM 2317 C C . GLU A 1 291 ? -16.465 -3.009 7.299 1.00 91.88 291 GLU A C 1
ATOM 2319 O O . GLU A 1 291 ? -16.451 -1.772 7.257 1.00 91.88 291 GLU A O 1
ATOM 2324 N N . ASN A 1 292 ? -17.603 -3.695 7.435 1.00 94.31 292 ASN A N 1
ATOM 2325 C CA . ASN A 1 292 ? -18.901 -3.080 7.626 1.00 94.31 292 ASN A CA 1
ATOM 2326 C C . ASN A 1 292 ? -19.021 -2.572 9.074 1.00 94.31 292 ASN A C 1
ATOM 2328 O O . ASN A 1 292 ? -19.031 -3.376 10.008 1.00 94.31 292 ASN A O 1
ATOM 2332 N N . PRO A 1 293 ? -19.176 -1.255 9.295 1.00 96.50 293 PRO A N 1
ATOM 2333 C CA . PRO A 1 293 ? -19.320 -0.695 10.638 1.00 96.50 293 PRO A CA 1
ATOM 2334 C C . PRO A 1 293 ? -20.612 -1.107 11.356 1.00 96.50 293 PRO A C 1
ATOM 2336 O O . PRO A 1 293 ? -20.793 -0.794 12.526 1.00 96.50 293 PRO A O 1
ATOM 2339 N N . TYR A 1 294 ? -21.538 -1.765 10.662 1.00 96.44 294 TYR A N 1
ATOM 2340 C CA . TYR A 1 294 ? -22.853 -2.135 11.177 1.00 96.44 294 TYR A CA 1
ATOM 2341 C C . TYR A 1 294 ? -23.041 -3.652 11.318 1.00 96.44 294 TYR A C 1
ATOM 2343 O O . TYR A 1 294 ? -24.160 -4.087 11.579 1.00 96.44 294 TYR A O 1
ATOM 2351 N N . ASP A 1 295 ? -21.980 -4.446 11.141 1.00 96.38 295 ASP A N 1
ATOM 2352 C CA . ASP A 1 295 ? -21.976 -5.912 11.259 1.00 96.38 295 ASP A CA 1
ATOM 2353 C C . ASP A 1 295 ? -20.722 -6.340 12.043 1.00 96.38 295 ASP A C 1
ATOM 2355 O O . ASP A 1 295 ? -19.611 -6.385 11.506 1.00 96.38 295 ASP A O 1
ATOM 2359 N N . VAL A 1 296 ? -20.892 -6.545 13.352 1.00 96.56 296 VAL A N 1
ATOM 2360 C CA . VAL A 1 296 ? -19.804 -6.702 14.326 1.00 96.56 296 VAL A CA 1
ATOM 2361 C C . VAL A 1 296 ? -19.883 -8.069 14.982 1.00 96.56 296 VAL A C 1
ATOM 2363 O O . VAL A 1 296 ? -20.880 -8.413 15.612 1.00 96.56 296 VAL A O 1
ATOM 2366 N N . ILE A 1 297 ? -18.796 -8.828 14.918 1.00 95.50 297 ILE A N 1
ATOM 2367 C CA . ILE A 1 297 ? -18.634 -10.073 15.663 1.00 95.50 297 ILE A CA 1
ATOM 2368 C C . ILE A 1 297 ? -17.814 -9.772 16.913 1.00 95.50 297 ILE A C 1
ATOM 2370 O O . ILE A 1 297 ? -16.627 -9.453 16.827 1.00 95.50 297 ILE A O 1
ATOM 2374 N N . LEU A 1 298 ? -18.452 -9.900 18.071 1.00 95.62 298 LEU A N 1
ATOM 2375 C CA . LEU A 1 298 ? -17.798 -9.857 19.372 1.00 95.62 298 LEU A CA 1
ATOM 2376 C C . LEU A 1 298 ? -17.406 -11.269 19.789 1.00 95.62 298 LEU A C 1
ATOM 2378 O O . LEU A 1 298 ? -18.251 -12.158 19.815 1.00 95.62 298 LEU A O 1
ATOM 2382 N N . ASP A 1 299 ? -16.144 -11.471 20.138 1.00 94.56 299 ASP A N 1
ATOM 2383 C CA . ASP A 1 299 ? -15.627 -12.733 20.657 1.00 94.56 299 ASP A CA 1
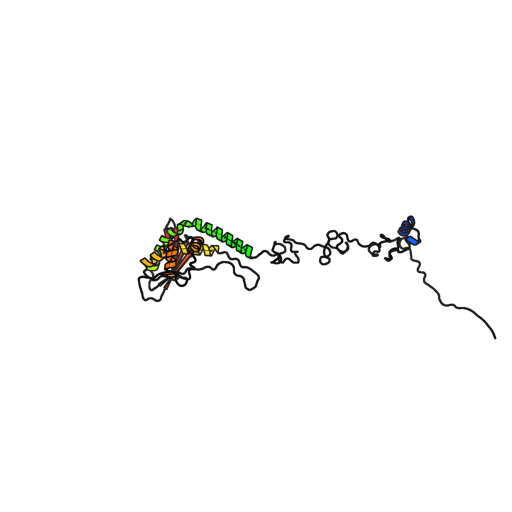ATOM 2384 C C . ASP A 1 299 ? -15.260 -12.557 22.135 1.00 94.56 299 ASP A C 1
ATOM 2386 O O . ASP A 1 299 ? -14.415 -11.729 22.486 1.00 94.56 299 ASP A O 1
ATOM 2390 N N . LEU A 1 300 ? -15.935 -13.316 22.998 1.00 94.12 300 LEU A N 1
ATOM 2391 C CA . LEU A 1 300 ? -15.683 -13.384 24.434 1.00 94.12 300 LEU A CA 1
ATOM 2392 C C . LEU A 1 300 ? -15.238 -14.802 24.795 1.00 94.12 300 LEU A C 1
ATOM 2394 O O . LEU A 1 300 ? -16.061 -15.716 24.845 1.00 94.12 300 LEU A O 1
ATOM 2398 N N . ASN A 1 301 ? -13.946 -14.998 25.067 1.00 91.69 301 ASN A N 1
ATOM 2399 C CA . ASN A 1 301 ? -13.365 -16.317 25.364 1.00 91.69 301 ASN A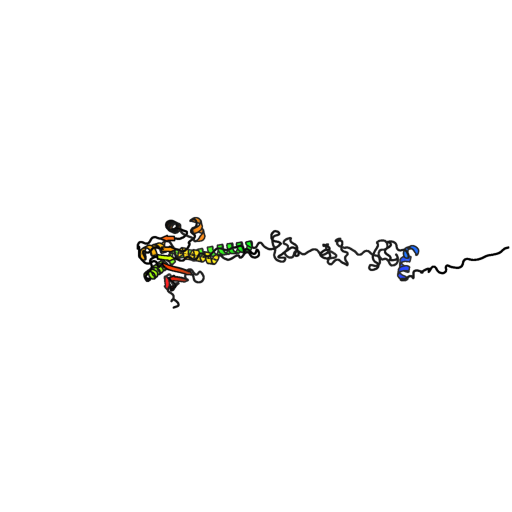 CA 1
ATOM 2400 C C . ASN A 1 301 ? -13.784 -17.423 24.361 1.00 91.69 301 ASN A C 1
ATOM 2402 O O . ASN A 1 301 ? -14.145 -18.530 24.765 1.00 91.69 301 ASN A O 1
ATOM 2406 N N . ASN A 1 302 ? -13.716 -17.136 23.058 1.00 88.81 302 ASN A N 1
ATOM 2407 C CA . ASN A 1 302 ? -14.121 -17.997 21.936 1.00 88.81 302 ASN A CA 1
ATOM 2408 C C . ASN A 1 302 ? -15.640 -18.164 21.754 1.00 88.81 302 ASN A C 1
ATOM 2410 O O . ASN A 1 302 ? -16.070 -18.934 20.893 1.00 88.81 302 ASN A O 1
ATOM 2414 N N . LYS A 1 303 ? -16.473 -17.458 22.529 1.00 93.19 303 LYS A N 1
ATOM 2415 C CA . LYS A 1 303 ? -17.917 -17.361 22.275 1.00 93.19 303 LYS A CA 1
ATOM 2416 C C . LYS A 1 303 ? -18.176 -16.155 21.383 1.00 93.19 303 LYS A C 1
ATOM 2418 O O . LYS A 1 303 ? -17.982 -15.015 21.806 1.00 93.19 303 LYS A O 1
ATOM 2423 N N . LYS A 1 304 ? -18.631 -16.408 20.157 1.00 94.06 304 LYS A N 1
ATOM 2424 C CA . LYS A 1 304 ? -18.897 -15.366 19.162 1.00 94.06 304 LYS A CA 1
ATOM 2425 C C . LYS A 1 304 ? -20.340 -14.888 19.234 1.00 94.06 304 LYS A C 1
ATOM 2427 O O . LYS A 1 304 ? -21.258 -15.697 19.256 1.00 94.06 304 LYS A O 1
ATOM 2432 N N . TYR A 1 305 ? -20.531 -13.576 19.193 1.00 95.06 305 TYR A N 1
ATOM 2433 C CA . TYR A 1 305 ? -21.817 -12.893 19.171 1.00 95.06 305 TYR A CA 1
ATOM 2434 C C . TYR A 1 305 ? -21.845 -11.938 17.979 1.00 95.06 305 TYR A C 1
ATOM 2436 O O . TYR A 1 305 ? -21.115 -10.948 17.968 1.00 95.06 305 TYR A O 1
ATOM 2444 N N . ASN A 1 306 ? -22.669 -12.231 16.973 1.00 96.06 306 ASN A N 1
ATOM 2445 C CA . ASN A 1 306 ? -22.832 -11.355 15.815 1.00 96.06 306 ASN A CA 1
ATOM 2446 C C . ASN A 1 306 ? -23.927 -10.316 16.091 1.00 96.06 306 ASN A C 1
ATOM 2448 O O . ASN A 1 306 ? -25.094 -10.666 16.275 1.00 96.06 306 ASN A O 1
ATOM 2452 N N . TYR A 1 307 ? -23.552 -9.043 16.101 1.00 96.94 307 TYR A N 1
ATOM 2453 C CA . TYR A 1 307 ? -24.453 -7.913 16.233 1.00 96.94 307 TYR A CA 1
ATOM 2454 C C . TYR A 1 307 ? -24.564 -7.147 14.919 1.00 96.94 307 TYR A C 1
ATOM 2456 O O . TYR A 1 307 ? -23.564 -6.713 14.351 1.00 96.94 307 TYR A O 1
ATOM 2464 N N . LYS A 1 308 ? -25.803 -6.887 14.495 1.00 97.06 308 LYS A N 1
ATOM 2465 C CA . LYS A 1 308 ? -26.101 -6.011 13.360 1.00 97.06 308 LYS A CA 1
ATOM 2466 C C . LYS A 1 308 ? -26.840 -4.759 13.803 1.00 97.06 308 LYS A C 1
ATOM 2468 O O . LYS A 1 308 ? -27.738 -4.833 14.643 1.00 97.06 308 LYS A O 1
ATOM 2473 N N . PHE A 1 309 ? -26.492 -3.616 13.221 1.00 96.25 309 PHE A N 1
ATOM 2474 C CA . PHE A 1 309 ? -27.186 -2.354 13.463 1.00 96.25 309 PHE A CA 1
ATOM 2475 C C . PHE A 1 309 ? -28.350 -2.199 12.478 1.00 96.25 309 PHE A C 1
ATOM 2477 O O . PHE A 1 309 ? -28.150 -1.975 11.286 1.00 96.25 309 PHE A O 1
ATOM 2484 N N . VAL A 1 310 ? -29.581 -2.343 12.970 1.00 94.00 310 VAL A N 1
ATOM 2485 C CA . VAL A 1 310 ? -30.809 -2.326 12.161 1.00 94.00 310 VAL A CA 1
ATOM 2486 C C . VAL A 1 310 ? -31.855 -1.461 12.855 1.00 94.00 310 VAL A C 1
ATOM 2488 O O . VAL A 1 310 ? -32.113 -1.635 14.044 1.00 94.00 310 VAL A O 1
ATOM 2491 N N . ASN A 1 311 ? -32.494 -0.554 12.111 1.00 92.69 311 ASN A N 1
ATOM 2492 C CA . ASN A 1 311 ? -33.494 0.388 12.634 1.00 92.69 311 ASN A CA 1
ATOM 2493 C C . ASN A 1 311 ? -32.969 1.202 13.836 1.00 92.69 311 ASN A C 1
ATOM 2495 O O . ASN A 1 311 ? -33.646 1.320 14.854 1.00 92.69 311 ASN A O 1
ATOM 2499 N N . ASN A 1 312 ? -31.750 1.742 13.715 1.00 91.88 312 ASN A N 1
ATOM 2500 C CA . ASN A 1 312 ? -31.058 2.530 14.744 1.00 91.88 312 ASN A CA 1
ATOM 2501 C C . ASN A 1 312 ? -30.789 1.790 16.068 1.00 91.88 312 ASN A C 1
ATOM 2503 O O . ASN A 1 312 ? -30.635 2.427 17.110 1.00 91.88 312 ASN A O 1
ATOM 2507 N N . GLN A 1 313 ? -30.737 0.456 16.047 1.00 94.31 313 GLN A N 1
ATOM 2508 C CA . GLN A 1 313 ? -30.474 -0.364 17.228 1.00 94.31 313 GLN A CA 1
ATOM 2509 C C . GLN A 1 313 ? -29.574 -1.554 16.892 1.00 94.31 313 GLN A C 1
ATOM 2511 O O . GLN A 1 313 ? -29.685 -2.150 15.820 1.00 94.31 313 GLN A O 1
ATOM 2516 N N . TRP A 1 314 ? -28.711 -1.935 17.832 1.00 96.75 314 TRP A N 1
ATOM 2517 C CA . TRP A 1 314 ? -27.925 -3.164 17.738 1.00 96.75 314 TRP A CA 1
ATOM 2518 C C . TRP A 1 314 ? -28.778 -4.377 18.093 1.00 96.75 314 TRP A C 1
ATOM 2520 O O . TRP A 1 314 ? -29.462 -4.391 19.116 1.00 96.75 314 TRP A O 1
ATOM 2530 N N . LYS A 1 315 ? -28.732 -5.406 17.247 1.00 95.75 315 LYS A N 1
ATOM 2531 C CA . LYS A 1 315 ? -29.466 -6.659 17.431 1.00 95.75 315 LYS A CA 1
ATOM 2532 C C . LYS A 1 315 ? -28.528 -7.841 17.274 1.00 95.75 315 LYS A C 1
ATOM 2534 O O . LYS A 1 315 ? -27.770 -7.895 16.311 1.00 95.75 315 LYS A O 1
ATOM 2539 N N . LEU A 1 316 ? -28.616 -8.795 18.196 1.00 94.44 316 LEU A N 1
ATOM 2540 C CA . LEU A 1 316 ? -27.921 -10.071 18.079 1.00 94.44 316 LEU A CA 1
ATOM 2541 C C . LEU A 1 316 ? -28.584 -10.897 16.966 1.00 94.44 316 LEU A C 1
ATOM 2543 O O . LEU A 1 316 ? -29.768 -11.224 17.053 1.00 94.44 316 LEU A O 1
ATOM 2547 N N . VAL A 1 317 ? -27.829 -11.232 15.926 1.00 88.75 317 VAL A N 1
ATOM 2548 C CA . VAL A 1 317 ? -28.260 -12.086 14.818 1.00 88.75 317 VAL A CA 1
ATOM 2549 C C . VAL A 1 317 ? -27.610 -13.446 15.048 1.00 88.75 317 VAL A C 1
ATOM 2551 O O . VAL A 1 317 ? -26.428 -13.610 14.793 1.00 88.75 317 VAL A O 1
ATOM 2554 N N . ILE A 1 318 ? -28.386 -14.342 15.666 1.00 70.31 318 ILE A N 1
ATOM 2555 C CA . ILE A 1 318 ? -28.116 -15.735 16.078 1.00 70.31 318 ILE A CA 1
ATOM 2556 C C . ILE A 1 318 ? -26.689 -16.258 15.810 1.00 70.31 318 ILE A C 1
ATOM 2558 O O . ILE A 1 318 ? -26.241 -16.397 14.677 1.00 70.31 318 ILE A O 1
ATOM 2562 N N . THR A 1 319 ? -26.030 -16.641 16.901 1.00 58.75 319 THR A N 1
ATOM 2563 C CA . THR A 1 319 ? -24.720 -17.293 16.971 1.00 58.75 319 THR A CA 1
ATOM 2564 C C . THR A 1 319 ? -24.750 -18.680 16.323 1.00 58.75 319 THR A C 1
ATOM 2566 O O . THR A 1 319 ? -25.590 -19.500 16.706 1.00 58.75 319 THR A O 1
ATOM 2569 N N . GLU A 1 320 ? -23.839 -18.976 15.391 1.00 48.47 320 GLU A N 1
ATOM 2570 C CA . GLU A 1 320 ? -23.539 -20.372 15.038 1.00 48.47 320 GLU A CA 1
ATOM 2571 C C . GLU A 1 320 ? -23.167 -21.116 16.333 1.00 48.47 320 GLU A C 1
ATOM 2573 O O . GLU A 1 320 ? -22.360 -20.620 17.123 1.00 48.47 320 GLU A O 1
ATOM 2578 N N . LYS A 1 321 ? -23.869 -22.223 16.599 1.00 41.12 321 LYS A N 1
ATOM 2579 C CA . LYS A 1 321 ? -23.657 -23.078 17.774 1.00 41.12 321 LYS A CA 1
ATOM 2580 C C . LYS A 1 321 ? -22.346 -23.838 17.681 1.00 41.12 321 LYS A C 1
ATOM 2582 O O . LYS A 1 321 ? -22.054 -24.326 16.568 1.00 41.12 321 LYS A O 1
#

Radius of gyration: 47.61 Å; chains: 1; bounding box: 128×46×131 Å